Protein AF-A0AAT9J106-F1 (afdb_monomer)

Sequence (276 aa):
MVLSALLIGPLVTNVPLTQYFTDPAFFQYLVNITGYISYTLPGVFTTNPIPEIVNLQLWAIPWELIGYGTGVALIFMGIKKHRWVVLIAIAIWLVIDVIVLKREGRLAATLGVFHDVHSGGKLIVLFLFGTLAFYYRAFIPYNAMLFWASLAFSVFASYALPAADYLTMLPLVYLTLYLGVTDFKRVKFIGLADFSYGIYLYGWIFQQFLVDVFPWSRHWYINIALAMPLAILAGMISWYGVEKPAKSLKPYLWVIEEKWISLKARLFKTSAAADS

Secondary structure (DSSP, 8-state):
-HIIIIIIHHHHBSS-HHHHHHSHHHHHHHGGGGT------TTBSTTSSS-S-S-GGGGGHHHHHHHHHHHHHHHHTTTTT-THHHHHHHHHHHHHHHHHHHHTT-HHHHTSSS-----HHHHHHHHHHHHHHHHHGGGS---HHHHHHHHHHHHHHHHHSTTHHHHTHHHHHHHHHHHHHS-----TTTTT--THHHHHHHHHHHHHHHHHH-GGGGSHHHHHHHHHHHHHHHHHHHIIIIIHHHHHTHHHHHHHHHHHHHHHHHHHHHHHTT--

Solvent-accessible surface area (backbone atoms only — not comparable to full-atom values): 15112 Å² total; per-residue (Å²): 94,67,62,49,63,72,54,50,33,75,76,56,32,79,50,59,66,70,56,38,77,68,35,68,50,43,57,45,29,61,45,33,84,77,39,54,78,50,45,45,46,61,48,24,47,69,86,35,99,68,48,33,55,51,40,69,64,58,72,51,50,40,42,52,54,50,40,53,52,50,52,53,51,39,57,74,72,36,40,91,84,40,60,63,57,56,56,50,50,40,52,51,44,52,51,50,41,54,52,50,30,50,73,69,68,41,39,66,45,44,44,29,55,65,72,83,68,92,55,56,51,54,54,42,44,48,52,47,49,50,53,49,44,67,77,45,46,92,74,56,78,94,48,70,66,59,41,54,51,29,49,52,48,40,57,49,29,51,72,74,30,62,30,21,78,67,71,29,43,63,36,50,49,49,46,52,51,52,59,70,70,49,84,66,85,61,54,77,86,66,66,76,61,88,26,64,62,36,24,58,61,34,31,49,35,39,40,52,51,43,30,63,79,35,66,81,36,62,46,66,70,56,24,48,69,56,17,48,60,51,11,46,52,52,6,46,48,45,29,69,72,47,50,52,60,56,58,69,49,48,66,61,54,49,56,51,48,53,53,49,53,53,51,50,55,53,53,58,54,52,55,65,63,72,78,110

pLDDT: mean 86.05, std 11.34, range [43.91, 97.19]

Structure (mmCIF, N/CA/C/O backbone):
data_AF-A0AAT9J106-F1
#
_entry.id   AF-A0AAT9J106-F1
#
loop_
_atom_site.group_PDB
_atom_site.id
_atom_site.type_symbol
_atom_site.label_atom_id
_atom_site.label_alt_id
_atom_site.label_comp_id
_atom_site.label_asym_id
_atom_site.label_entity_id
_atom_site.label_seq_id
_atom_site.pdbx_PDB_ins_code
_atom_site.Cartn_x
_atom_site.Cartn_y
_atom_site.Cartn_z
_atom_site.occupancy
_atom_site.B_iso_or_equiv
_atom_site.auth_seq_id
_atom_site.auth_comp_id
_atom_site.auth_asym_id
_atom_site.auth_atom_id
_atom_site.pdbx_PDB_model_num
ATOM 1 N N . MET A 1 1 ? -1.730 -4.030 -13.579 1.00 82.69 1 MET A N 1
ATOM 2 C CA . MET A 1 1 ? -1.627 -5.302 -14.328 1.00 82.69 1 MET A CA 1
ATOM 3 C C . MET A 1 1 ? -1.906 -5.085 -15.804 1.00 82.69 1 MET A C 1
ATOM 5 O O . MET A 1 1 ? -0.985 -5.219 -16.583 1.00 82.69 1 MET A O 1
ATOM 9 N N . VAL A 1 2 ? -3.115 -4.674 -16.201 1.00 87.00 2 VAL A N 1
ATOM 10 C CA . VAL A 1 2 ? -3.449 -4.477 -17.628 1.00 87.00 2 VAL A CA 1
ATOM 11 C C . VAL A 1 2 ? -2.574 -3.407 -18.295 1.00 87.00 2 VAL A C 1
ATOM 13 O O . VAL A 1 2 ? -1.989 -3.673 -19.336 1.00 87.00 2 VAL A O 1
ATOM 16 N N . LEU A 1 3 ? -2.402 -2.236 -17.664 1.00 86.88 3 LEU A N 1
ATOM 17 C CA . LEU A 1 3 ? -1.512 -1.176 -18.167 1.00 86.88 3 LEU A CA 1
ATOM 18 C C . LEU A 1 3 ? -0.074 -1.682 -18.378 1.00 86.88 3 LEU A C 1
ATOM 20 O O . LEU A 1 3 ? 0.515 -1.471 -19.433 1.00 86.88 3 LEU A O 1
ATOM 24 N N . SER A 1 4 ? 0.486 -2.365 -17.379 1.00 88.50 4 SER A N 1
ATOM 25 C CA . SER A 1 4 ? 1.850 -2.883 -17.455 1.00 88.50 4 SER A CA 1
ATOM 26 C C . SER A 1 4 ? 1.989 -4.014 -18.475 1.00 88.50 4 SER A C 1
ATOM 28 O O . SER A 1 4 ? 2.948 -4.008 -19.230 1.00 88.50 4 SER A O 1
ATOM 30 N N . ALA A 1 5 ? 1.034 -4.942 -18.549 1.00 90.50 5 ALA A N 1
ATOM 31 C CA . ALA A 1 5 ? 1.111 -6.107 -19.427 1.00 90.50 5 ALA A CA 1
ATOM 32 C C . ALA A 1 5 ? 0.776 -5.804 -20.896 1.00 90.50 5 ALA A C 1
ATOM 34 O O . ALA A 1 5 ? 1.389 -6.389 -21.782 1.00 90.50 5 ALA A O 1
ATOM 35 N N . LEU A 1 6 ? -0.187 -4.919 -21.171 1.00 92.25 6 LEU A N 1
ATOM 36 C CA . LEU A 1 6 ? -0.677 -4.669 -22.535 1.00 92.25 6 LEU A CA 1
ATOM 37 C C . LEU A 1 6 ? -0.118 -3.404 -23.182 1.00 92.25 6 LEU A C 1
ATOM 39 O O . LEU A 1 6 ? -0.120 -3.320 -24.405 1.00 92.25 6 LEU A O 1
ATOM 43 N N . LEU A 1 7 ? 0.324 -2.417 -22.395 1.00 91.69 7 LEU A N 1
ATOM 44 C CA . LEU A 1 7 ? 0.842 -1.157 -22.934 1.00 91.69 7 LEU A CA 1
ATOM 45 C C . LEU A 1 7 ? 2.341 -1.023 -22.693 1.00 91.69 7 LEU A C 1
ATOM 47 O O . LEU A 1 7 ? 3.093 -0.903 -23.650 1.00 91.69 7 LEU A O 1
ATOM 51 N N . ILE A 1 8 ? 2.794 -1.076 -21.440 1.00 91.44 8 ILE A N 1
ATOM 52 C CA . ILE A 1 8 ? 4.208 -0.807 -21.132 1.00 91.44 8 ILE A CA 1
ATOM 53 C C . ILE A 1 8 ? 5.106 -1.981 -21.526 1.00 91.44 8 ILE A C 1
ATOM 55 O O . ILE A 1 8 ? 6.124 -1.762 -22.166 1.00 91.44 8 ILE A O 1
ATOM 59 N N . GLY A 1 9 ? 4.714 -3.218 -21.220 1.00 92.25 9 GLY A N 1
ATOM 60 C CA . GLY A 1 9 ? 5.496 -4.416 -21.531 1.00 92.25 9 GLY A CA 1
ATOM 61 C C . GLY A 1 9 ? 5.853 -4.546 -23.017 1.00 92.25 9 GLY A C 1
ATOM 62 O O . GLY A 1 9 ? 7.039 -4.623 -23.319 1.00 92.25 9 GLY A O 1
ATOM 63 N N . PRO A 1 10 ? 4.892 -4.471 -23.958 1.00 93.38 10 PRO A N 1
ATOM 64 C CA . PRO A 1 10 ? 5.180 -4.512 -25.394 1.00 93.38 10 PRO A CA 1
ATOM 65 C C . PRO A 1 10 ? 6.084 -3.383 -25.907 1.00 93.38 10 PRO A C 1
ATOM 67 O O . PRO A 1 10 ? 6.727 -3.553 -26.937 1.00 93.38 10 PRO A O 1
ATOM 70 N N . LEU A 1 11 ? 6.132 -2.236 -25.218 1.00 92.88 11 LEU A N 1
ATOM 71 C CA . LEU A 1 11 ? 6.973 -1.098 -25.605 1.00 92.88 11 LEU A CA 1
ATOM 72 C C . LEU A 1 11 ? 8.439 -1.257 -25.186 1.00 92.88 11 LEU A C 1
ATOM 74 O O . LEU A 1 11 ? 9.302 -0.645 -25.806 1.00 92.88 11 LEU A O 1
ATOM 78 N N . VAL A 1 12 ? 8.710 -2.035 -24.135 1.00 93.62 12 VAL A N 1
ATOM 79 C CA . VAL A 1 12 ? 10.046 -2.142 -23.512 1.00 93.62 12 VAL A CA 1
ATOM 80 C C . VAL A 1 12 ? 10.574 -3.577 -23.448 1.00 93.62 12 VAL A C 1
ATOM 82 O O . VAL A 1 12 ? 11.610 -3.835 -22.843 1.00 93.62 12 VAL A O 1
ATOM 85 N N . THR A 1 13 ? 9.845 -4.541 -24.011 1.00 94.50 13 THR A N 1
ATOM 86 C CA . THR A 1 13 ? 10.268 -5.941 -24.008 1.00 94.50 13 THR A CA 1
ATOM 87 C C . THR A 1 13 ? 11.405 -6.183 -24.998 1.00 94.50 13 THR A C 1
ATOM 89 O O . THR A 1 13 ? 11.385 -5.702 -26.129 1.00 94.50 13 THR A O 1
ATOM 92 N N . ASN A 1 14 ? 12.378 -6.989 -24.578 1.00 93.38 14 ASN A N 1
ATOM 93 C CA . ASN A 1 14 ? 13.507 -7.421 -25.401 1.00 93.38 14 ASN A CA 1
ATOM 94 C C . ASN A 1 14 ? 13.240 -8.732 -26.170 1.00 93.38 14 ASN A C 1
ATOM 96 O O . ASN A 1 14 ? 14.143 -9.244 -26.831 1.00 93.38 14 ASN A O 1
ATOM 100 N N . VAL A 1 15 ? 12.025 -9.295 -26.090 1.00 94.69 15 VAL A N 1
ATOM 101 C CA . VAL A 1 15 ? 11.620 -10.491 -26.852 1.00 94.69 15 VAL A CA 1
ATOM 102 C C . VAL A 1 15 ? 10.611 -10.143 -27.956 1.00 94.69 15 VAL A C 1
ATOM 104 O O . VAL A 1 15 ? 9.880 -9.160 -27.832 1.00 94.69 15 VAL A O 1
ATOM 107 N N . PRO A 1 16 ? 10.515 -10.938 -29.040 1.00 96.44 16 PRO A N 1
ATOM 108 C CA . PRO A 1 16 ? 9.486 -10.741 -30.058 1.00 96.44 16 PRO A CA 1
ATOM 109 C C . PRO A 1 16 ? 8.073 -10.735 -29.458 1.00 96.44 16 PRO A C 1
ATOM 111 O O . PRO A 1 16 ? 7.756 -11.554 -28.596 1.00 96.44 16 PRO A O 1
ATOM 114 N N . LEU A 1 17 ? 7.190 -9.862 -29.955 1.00 94.38 17 LEU A N 1
ATOM 115 C CA . LEU A 1 17 ? 5.826 -9.715 -29.421 1.00 94.38 17 LEU A CA 1
ATOM 116 C C . LEU A 1 17 ? 5.013 -11.015 -29.459 1.00 94.38 17 LEU A C 1
ATOM 118 O O . LEU A 1 17 ? 4.212 -11.271 -28.564 1.00 94.38 17 LEU A O 1
ATOM 122 N N . THR A 1 18 ? 5.228 -11.852 -30.474 1.00 95.50 18 THR A N 1
ATOM 123 C CA . THR A 1 18 ? 4.606 -13.178 -30.550 1.00 95.50 18 THR A CA 1
ATOM 124 C C . THR A 1 18 ? 4.994 -14.025 -29.345 1.00 95.50 18 THR A C 1
ATOM 126 O O . THR A 1 18 ? 4.115 -14.537 -28.660 1.00 95.50 18 THR A O 1
ATOM 129 N N . GLN A 1 19 ? 6.290 -14.093 -29.033 1.00 94.62 19 GLN A N 1
ATOM 130 C CA . GLN A 1 19 ? 6.797 -14.792 -27.859 1.00 94.62 19 GLN A CA 1
ATOM 131 C C . GLN A 1 19 ? 6.227 -14.179 -26.577 1.00 94.62 19 GLN A C 1
ATOM 133 O O . GLN A 1 19 ? 5.672 -14.915 -25.770 1.00 94.62 19 GLN A O 1
ATOM 138 N N . TYR A 1 20 ? 6.259 -12.850 -26.442 1.00 95.38 20 TYR A N 1
ATOM 139 C CA . TYR A 1 20 ? 5.734 -12.124 -25.281 1.00 95.38 20 TYR A CA 1
ATOM 140 C C . TYR A 1 20 ? 4.285 -12.500 -24.929 1.00 95.38 20 TYR A C 1
ATOM 142 O O . TYR A 1 20 ? 3.999 -12.824 -23.779 1.00 95.38 20 TYR A O 1
ATOM 150 N N . PHE A 1 21 ? 3.371 -12.492 -25.907 1.00 95.88 21 PHE A N 1
ATOM 151 C CA . PHE A 1 21 ? 1.949 -12.779 -25.664 1.00 95.88 21 PHE A CA 1
ATOM 152 C C . PHE A 1 21 ? 1.621 -14.273 -25.540 1.00 95.88 21 PHE A C 1
ATOM 154 O O . PHE A 1 21 ? 0.560 -14.620 -25.023 1.00 95.88 21 PHE A O 1
ATOM 161 N N . THR A 1 22 ? 2.499 -15.159 -26.016 1.00 95.44 22 THR A N 1
ATOM 162 C CA . THR A 1 22 ? 2.330 -16.618 -25.867 1.00 95.44 22 THR A CA 1
ATOM 163 C C . THR A 1 22 ? 3.007 -17.187 -24.623 1.00 95.44 22 THR A C 1
ATOM 165 O O . THR A 1 22 ? 2.747 -18.333 -24.260 1.00 95.44 22 THR A O 1
ATOM 168 N N . ASP A 1 23 ? 3.866 -16.407 -23.967 1.00 95.50 23 ASP A N 1
ATOM 169 C CA . ASP A 1 23 ? 4.631 -16.862 -22.815 1.00 95.50 23 ASP A CA 1
ATOM 170 C C . ASP A 1 23 ? 3.717 -17.110 -21.594 1.00 95.50 23 ASP A C 1
ATOM 172 O O . ASP A 1 23 ? 2.896 -16.252 -21.245 1.00 95.50 23 ASP A O 1
ATOM 176 N N . PRO A 1 24 ? 3.856 -18.244 -20.883 1.00 93.94 24 PRO A N 1
ATOM 177 C CA . PRO A 1 24 ? 3.110 -18.506 -19.654 1.00 93.94 24 PRO A CA 1
ATOM 178 C C . PRO A 1 24 ? 3.244 -17.409 -18.587 1.00 93.94 24 PRO A C 1
ATOM 180 O O . PRO A 1 24 ? 2.285 -17.159 -17.852 1.00 93.94 24 PRO A O 1
ATOM 183 N N . ALA A 1 25 ? 4.393 -16.728 -18.503 1.00 92.50 25 ALA A N 1
ATOM 184 C CA . ALA A 1 25 ? 4.627 -15.657 -17.537 1.00 92.50 25 ALA A CA 1
ATOM 185 C C . ALA A 1 25 ? 3.697 -14.455 -17.766 1.00 92.50 25 ALA A C 1
ATOM 187 O O . ALA A 1 25 ? 3.244 -13.838 -16.801 1.00 92.50 25 ALA A O 1
ATOM 188 N N . PHE A 1 26 ? 3.330 -14.166 -19.021 1.00 94.12 26 PHE A N 1
ATOM 189 C CA . PHE A 1 26 ? 2.353 -13.124 -19.342 1.00 94.12 26 PHE A CA 1
ATOM 190 C C . PHE A 1 26 ? 0.989 -13.423 -18.703 1.00 94.12 26 PHE A C 1
ATOM 192 O O . PHE A 1 26 ? 0.401 -12.564 -18.042 1.00 94.12 26 PHE A O 1
ATOM 199 N N . PHE A 1 27 ? 0.504 -14.663 -18.827 1.00 93.06 27 PHE A N 1
ATOM 200 C CA . PHE A 1 27 ? -0.770 -15.072 -18.230 1.00 93.06 27 PHE A CA 1
ATOM 201 C C . PHE A 1 27 ? -0.700 -15.119 -16.703 1.00 93.06 27 PHE A C 1
ATOM 203 O O . PHE A 1 27 ? -1.619 -14.644 -16.037 1.00 93.06 27 PHE A O 1
ATOM 210 N N . GLN A 1 28 ? 0.402 -15.620 -16.137 1.00 92.56 28 GLN A N 1
ATOM 211 C CA . GLN A 1 28 ? 0.619 -15.612 -14.687 1.00 92.56 28 GLN A CA 1
ATOM 212 C C . GLN A 1 28 ? 0.573 -14.189 -14.119 1.00 92.56 28 GLN A C 1
ATOM 214 O O . GLN A 1 28 ? -0.053 -13.958 -13.087 1.00 92.56 28 GLN A O 1
ATOM 219 N N . TYR A 1 29 ? 1.149 -13.214 -14.824 1.00 92.19 29 TYR A N 1
ATOM 220 C CA . TYR A 1 29 ? 1.114 -11.813 -14.413 1.00 92.19 29 TYR A CA 1
ATOM 221 C C . TYR A 1 29 ? -0.306 -11.212 -14.406 1.00 92.19 29 TYR A C 1
ATOM 223 O O . TYR A 1 29 ? -0.616 -10.334 -13.596 1.00 92.19 29 TYR A O 1
ATOM 231 N N . LEU A 1 30 ? -1.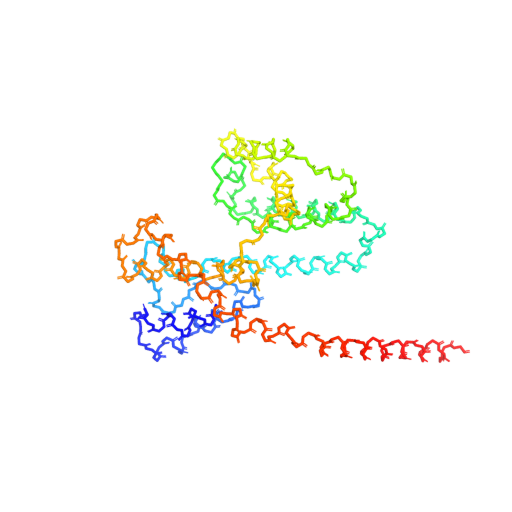208 -11.671 -15.277 1.00 90.94 30 LEU A N 1
ATOM 232 C CA . LEU A 1 30 ? -2.610 -11.232 -15.258 1.00 90.94 30 LEU A CA 1
ATOM 233 C C . LEU A 1 30 ? -3.400 -11.845 -14.092 1.00 90.94 30 LEU A C 1
ATOM 235 O O . LEU A 1 30 ? -4.324 -11.212 -13.577 1.00 90.94 30 LEU A O 1
ATOM 239 N N . VAL A 1 31 ? -3.006 -13.034 -13.629 1.00 91.44 31 VAL A N 1
ATOM 240 C CA . VAL A 1 31 ? -3.634 -13.736 -12.495 1.00 91.44 31 VAL A CA 1
ATOM 241 C C . VAL A 1 31 ? -3.293 -13.094 -11.144 1.00 91.44 31 VAL A C 1
ATOM 243 O O . VAL A 1 31 ? -3.943 -13.402 -10.146 1.00 91.44 31 VAL A O 1
ATOM 246 N N . ASN A 1 32 ? -2.397 -12.104 -11.104 1.00 88.62 32 ASN A N 1
ATOM 247 C CA . ASN A 1 32 ? -2.087 -11.315 -9.907 1.00 88.62 32 ASN A CA 1
ATOM 248 C C . ASN A 1 32 ? -3.327 -10.752 -9.181 1.00 88.62 32 ASN A C 1
ATOM 250 O O . ASN A 1 32 ? -3.294 -10.566 -7.966 1.00 88.62 32 ASN A O 1
ATOM 254 N N . ILE A 1 33 ? -4.437 -10.515 -9.894 1.00 85.06 33 ILE A N 1
ATOM 255 C CA . ILE A 1 33 ? -5.719 -10.078 -9.310 1.00 85.06 33 ILE A CA 1
ATOM 256 C C . ILE A 1 33 ? -6.278 -11.064 -8.270 1.00 85.06 33 ILE A C 1
ATOM 258 O O . ILE A 1 33 ? -7.031 -10.674 -7.384 1.00 85.06 33 ILE A O 1
ATOM 262 N N . THR A 1 34 ? -5.896 -12.338 -8.356 1.00 86.56 34 THR A N 1
ATOM 263 C CA . THR A 1 34 ? -6.316 -13.401 -7.431 1.00 86.56 34 THR A CA 1
ATOM 264 C C . THR A 1 34 ? -5.480 -13.457 -6.150 1.00 86.56 34 THR A C 1
ATOM 266 O O . THR A 1 34 ? -5.784 -14.246 -5.260 1.00 86.56 34 THR A O 1
ATOM 269 N N . GLY A 1 35 ? -4.427 -12.639 -6.042 1.00 84.44 35 GLY A N 1
ATOM 270 C CA . GLY A 1 35 ? -3.478 -12.678 -4.928 1.00 84.44 35 GLY A CA 1
ATOM 271 C C . GLY A 1 35 ? -2.318 -13.662 -5.116 1.00 84.44 35 GLY A C 1
ATOM 272 O O . GLY A 1 35 ? -1.481 -13.781 -4.226 1.00 84.44 35 GLY A O 1
ATOM 273 N N . TYR A 1 36 ? -2.215 -14.347 -6.259 1.00 87.19 36 TYR A N 1
ATOM 274 C CA . TYR A 1 36 ? -1.008 -15.095 -6.618 1.00 87.19 36 TYR A CA 1
ATOM 275 C C . TYR A 1 36 ? -0.031 -14.176 -7.357 1.00 87.19 36 TYR A C 1
ATOM 277 O O . TYR A 1 36 ? -0.225 -13.903 -8.539 1.00 87.19 36 TYR A O 1
ATOM 285 N N . ILE A 1 37 ? 0.972 -13.650 -6.645 1.00 88.69 37 ILE A N 1
ATOM 286 C CA . ILE A 1 37 ? 1.814 -12.557 -7.148 1.00 88.69 37 ILE A CA 1
ATOM 287 C C . ILE A 1 37 ? 3.000 -13.065 -7.972 1.00 88.69 37 ILE A C 1
ATOM 289 O O . ILE A 1 37 ? 3.893 -13.738 -7.467 1.00 88.69 37 ILE A O 1
ATOM 293 N N . SER A 1 38 ? 3.030 -12.644 -9.230 1.00 90.25 38 SER A N 1
ATOM 294 C CA . SER A 1 38 ? 4.144 -12.658 -10.163 1.00 90.25 38 SER A CA 1
ATOM 295 C C . SER A 1 38 ? 4.551 -11.220 -10.481 1.00 90.25 38 SER A C 1
ATOM 297 O O . SER A 1 38 ? 3.732 -10.391 -10.891 1.00 90.25 38 SER A O 1
ATOM 299 N N . TYR A 1 39 ? 5.831 -10.913 -10.295 1.00 91.75 39 TYR A N 1
ATOM 300 C CA . TYR A 1 39 ? 6.377 -9.577 -10.539 1.00 91.75 39 TYR A CA 1
ATOM 301 C C . TYR A 1 39 ? 6.895 -9.381 -11.963 1.00 91.75 39 TYR A C 1
ATOM 303 O O . TYR A 1 39 ? 7.162 -8.240 -12.341 1.00 91.75 39 TYR A O 1
ATOM 311 N N . THR A 1 40 ? 7.036 -10.459 -12.733 1.00 93.19 40 THR A N 1
ATOM 312 C CA . THR A 1 40 ? 7.804 -10.479 -13.978 1.00 93.19 40 THR A CA 1
ATOM 313 C C . THR A 1 40 ? 6.907 -10.529 -15.211 1.00 93.19 40 THR A C 1
ATOM 315 O O . THR A 1 40 ? 5.788 -11.042 -15.185 1.00 93.19 40 THR A O 1
ATOM 318 N N . LEU A 1 41 ? 7.418 -9.976 -16.309 1.00 94.75 41 LEU A N 1
ATOM 319 C CA . LEU A 1 41 ? 6.875 -10.132 -17.656 1.00 94.75 41 LEU A CA 1
ATOM 320 C C . LEU A 1 41 ? 8.021 -10.521 -18.603 1.00 94.75 41 LEU A C 1
ATOM 322 O O . LEU A 1 41 ? 9.161 -10.114 -18.358 1.00 94.75 41 LEU A O 1
ATOM 326 N N . PRO A 1 42 ? 7.748 -11.266 -19.689 1.00 95.44 42 PRO A N 1
ATOM 327 C CA . PRO A 1 42 ? 8.791 -11.748 -20.592 1.00 95.44 42 PRO A CA 1
ATOM 328 C C . PRO A 1 42 ? 9.625 -10.600 -21.175 1.00 95.44 42 PRO A C 1
ATOM 330 O O . PRO A 1 42 ? 9.101 -9.725 -21.863 1.00 95.44 42 PRO A O 1
ATOM 333 N N . GLY A 1 43 ? 10.931 -10.593 -20.899 1.00 91.44 43 GLY A N 1
ATOM 334 C CA . GLY A 1 43 ? 11.881 -9.637 -21.476 1.00 91.44 43 GLY A CA 1
ATOM 335 C C . GLY A 1 43 ? 11.710 -8.174 -21.047 1.00 91.44 43 GLY A C 1
ATOM 336 O O . GLY A 1 43 ? 12.308 -7.312 -21.681 1.00 91.44 43 GLY A O 1
ATOM 337 N N . VAL A 1 44 ? 10.912 -7.875 -20.017 1.00 95.12 44 VAL A N 1
ATOM 338 C CA . VAL A 1 44 ? 10.624 -6.501 -19.560 1.00 95.12 44 VAL A CA 1
ATOM 339 C C . VAL A 1 44 ? 11.597 -6.081 -18.452 1.00 95.12 44 VAL A C 1
ATOM 341 O O . VAL A 1 44 ? 11.754 -6.798 -17.466 1.00 95.12 44 VAL A O 1
ATOM 344 N N . PHE A 1 45 ? 12.215 -4.900 -18.586 1.00 93.81 45 PHE A N 1
ATOM 345 C CA . PHE A 1 45 ? 13.120 -4.292 -17.590 1.00 93.81 45 PHE A CA 1
ATOM 346 C C . PHE A 1 45 ? 14.315 -5.168 -17.175 1.00 93.81 45 PHE A C 1
ATOM 348 O O . PHE A 1 45 ? 14.797 -5.089 -16.044 1.00 93.81 45 PHE A O 1
ATOM 355 N N . THR A 1 46 ? 14.826 -6.013 -18.071 1.00 92.50 46 THR A N 1
ATOM 356 C CA . THR A 1 46 ? 15.929 -6.946 -17.763 1.00 92.50 46 THR A CA 1
ATOM 357 C C . THR A 1 46 ? 17.254 -6.239 -17.457 1.00 92.50 46 THR A C 1
ATOM 359 O O . THR A 1 46 ? 18.135 -6.819 -16.832 1.00 92.50 46 THR A O 1
ATOM 362 N N . THR A 1 47 ? 17.413 -4.985 -17.888 1.00 90.44 47 THR A N 1
ATOM 363 C CA . THR A 1 47 ? 18.639 -4.181 -17.735 1.00 90.44 47 THR A CA 1
ATOM 364 C C . THR A 1 47 ? 18.552 -3.107 -16.649 1.00 90.44 47 THR A C 1
ATOM 366 O O . THR A 1 47 ? 19.496 -2.330 -16.463 1.00 90.44 47 THR A O 1
ATOM 369 N N . ASN A 1 48 ? 17.428 -3.029 -15.936 1.00 93.44 48 ASN A N 1
ATOM 370 C CA . ASN A 1 48 ? 17.234 -2.029 -14.894 1.00 93.44 48 ASN A CA 1
ATOM 371 C C . ASN A 1 48 ? 18.040 -2.351 -13.624 1.00 93.44 48 ASN A C 1
ATOM 373 O O . ASN A 1 48 ? 18.342 -3.514 -13.365 1.00 93.44 48 ASN A O 1
ATOM 377 N N . PRO A 1 49 ? 18.366 -1.341 -12.787 1.00 90.69 49 PRO A N 1
ATOM 378 C CA . PRO A 1 49 ? 19.063 -1.552 -11.515 1.00 90.69 49 PRO A CA 1
ATOM 379 C C . PRO A 1 49 ? 18.354 -2.545 -10.588 1.00 90.69 49 PRO A C 1
ATOM 381 O O . PRO A 1 49 ? 19.006 -3.254 -9.830 1.00 90.69 49 PRO A O 1
ATOM 384 N N . ILE A 1 50 ? 17.020 -2.583 -10.656 1.00 89.56 50 ILE A N 1
ATOM 385 C CA . ILE A 1 50 ? 16.189 -3.615 -10.039 1.00 89.56 50 ILE A CA 1
ATOM 386 C C . ILE A 1 50 ? 15.531 -4.370 -11.201 1.00 89.56 50 ILE A C 1
ATOM 388 O O . ILE A 1 50 ? 14.487 -3.919 -11.679 1.00 89.56 50 ILE A O 1
ATOM 392 N N . PRO A 1 51 ? 16.176 -5.431 -11.715 1.00 91.50 51 PRO A N 1
ATOM 393 C CA . PRO A 1 51 ? 15.781 -6.061 -12.968 1.00 91.50 51 PRO A CA 1
ATOM 394 C C . PRO A 1 51 ? 14.497 -6.878 -12.811 1.00 91.50 51 PRO A C 1
ATOM 396 O O . PRO A 1 51 ? 14.185 -7.351 -11.720 1.00 91.50 51 PRO A O 1
ATOM 399 N N . GLU A 1 52 ? 13.762 -7.043 -13.914 1.00 92.06 52 GLU A N 1
ATOM 400 C CA . GLU A 1 52 ? 12.588 -7.928 -14.079 1.00 92.06 52 GLU A CA 1
ATOM 401 C C . GLU A 1 52 ? 11.345 -7.599 -13.223 1.00 92.06 52 GLU A C 1
ATOM 403 O O . GLU A 1 52 ? 10.241 -8.045 -13.543 1.00 92.06 52 GLU A O 1
ATOM 408 N N . ILE A 1 53 ? 11.468 -6.793 -12.163 1.00 92.56 53 ILE A N 1
ATOM 409 C CA . ILE A 1 53 ? 10.353 -6.410 -11.286 1.00 92.56 53 ILE A CA 1
ATOM 410 C C . ILE A 1 53 ? 9.531 -5.294 -11.938 1.00 92.56 53 ILE A C 1
ATOM 412 O O . ILE A 1 53 ? 9.789 -4.101 -11.760 1.00 92.56 53 ILE A O 1
ATOM 416 N N . VAL A 1 54 ? 8.467 -5.688 -12.636 1.00 93.06 54 VAL A N 1
ATOM 417 C CA . VAL A 1 54 ? 7.568 -4.780 -13.364 1.00 93.06 54 VAL A CA 1
ATOM 418 C C . VAL A 1 54 ? 6.734 -3.917 -12.426 1.00 93.06 54 VAL A C 1
ATOM 420 O O . VAL A 1 54 ? 6.530 -2.732 -12.681 1.00 93.06 54 VAL A O 1
ATOM 423 N N . ASN A 1 55 ? 6.199 -4.507 -11.358 1.00 92.81 55 ASN A N 1
ATOM 424 C CA . ASN A 1 55 ?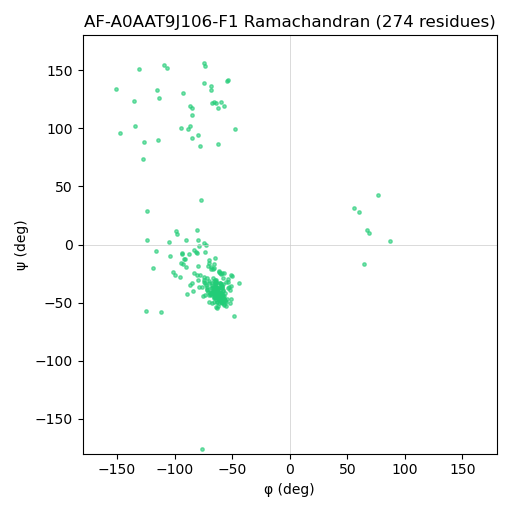 5.385 -3.781 -10.390 1.00 92.81 55 ASN A CA 1
ATOM 425 C C . ASN A 1 55 ? 5.547 -4.349 -8.983 1.00 92.81 55 ASN A C 1
ATOM 427 O O . ASN A 1 55 ? 4.847 -5.289 -8.612 1.00 92.81 55 ASN A O 1
ATOM 431 N N . LEU A 1 56 ? 6.425 -3.737 -8.188 1.00 90.38 56 LEU A N 1
ATOM 432 C CA . LEU A 1 56 ? 6.641 -4.161 -6.810 1.00 90.38 56 LEU A CA 1
ATOM 433 C C . LEU A 1 56 ? 5.393 -3.969 -5.941 1.00 90.38 56 LEU A C 1
ATOM 435 O O . LEU A 1 56 ? 5.164 -4.778 -5.054 1.00 90.38 56 LEU A O 1
ATOM 439 N N . GLN A 1 57 ? 4.546 -2.973 -6.224 1.00 89.06 57 GLN A N 1
ATOM 440 C CA . GLN A 1 57 ? 3.384 -2.606 -5.397 1.00 89.06 57 GLN A CA 1
ATOM 441 C C . GLN A 1 57 ? 2.300 -3.693 -5.333 1.00 89.06 57 GLN A C 1
ATOM 443 O O . GLN A 1 57 ? 1.420 -3.648 -4.479 1.00 89.06 57 GLN A O 1
ATOM 448 N N . LEU A 1 58 ? 2.385 -4.716 -6.189 1.00 89.56 58 LEU A N 1
ATOM 449 C CA . LEU A 1 58 ? 1.487 -5.872 -6.160 1.00 89.56 58 LEU A CA 1
ATOM 450 C C . LEU A 1 58 ? 1.637 -6.724 -4.890 1.00 89.56 58 LEU A C 1
ATOM 452 O O . LEU A 1 58 ? 0.732 -7.492 -4.570 1.00 89.56 58 LEU A O 1
ATOM 456 N N . TRP A 1 59 ? 2.737 -6.568 -4.148 1.00 87.75 59 TRP A N 1
ATOM 457 C CA . TRP A 1 59 ? 3.017 -7.331 -2.932 1.00 87.75 59 TRP A CA 1
ATOM 458 C C . TRP A 1 59 ? 1.936 -7.199 -1.850 1.00 87.75 59 TRP A C 1
ATOM 460 O O . TRP A 1 59 ? 1.767 -8.124 -1.059 1.00 87.75 59 TRP A O 1
ATOM 470 N N . ALA A 1 60 ? 1.215 -6.072 -1.801 1.00 87.19 60 ALA A N 1
ATOM 471 C CA . ALA A 1 60 ? 0.196 -5.802 -0.788 1.00 87.19 60 ALA A CA 1
ATOM 472 C C . ALA A 1 60 ? -1.135 -6.528 -1.061 1.00 87.19 60 ALA A C 1
ATOM 474 O O . ALA A 1 60 ? -1.854 -6.852 -0.118 1.00 87.19 60 ALA A O 1
ATOM 475 N N . ILE A 1 61 ? -1.442 -6.853 -2.325 1.00 88.56 61 ILE A N 1
ATOM 476 C CA . ILE A 1 61 ? -2.737 -7.419 -2.754 1.00 88.56 61 ILE A CA 1
ATOM 477 C C . ILE A 1 61 ? -3.132 -8.694 -1.985 1.00 88.56 61 ILE A C 1
ATOM 479 O O . ILE A 1 61 ? -4.273 -8.773 -1.526 1.00 88.56 61 ILE A O 1
ATOM 483 N N . PRO A 1 62 ? -2.252 -9.696 -1.783 1.00 90.19 62 PRO A N 1
ATOM 484 C CA . PRO A 1 62 ? -2.628 -10.905 -1.047 1.00 90.19 62 PRO A CA 1
ATOM 485 C C . PRO A 1 62 ? -3.017 -10.583 0.398 1.00 90.19 62 PRO A C 1
ATOM 487 O O . PRO A 1 62 ? -3.970 -11.144 0.935 1.00 90.19 62 PRO A O 1
ATOM 490 N N . TRP A 1 63 ? -2.313 -9.636 1.017 1.00 89.56 63 TRP A N 1
ATOM 491 C CA . TRP A 1 63 ? -2.562 -9.201 2.388 1.00 89.56 63 TRP A CA 1
ATOM 492 C C . TRP A 1 63 ? -3.840 -8.375 2.503 1.00 89.56 63 TRP A C 1
ATOM 494 O O . TRP A 1 63 ? -4.566 -8.527 3.483 1.00 89.56 63 TRP A O 1
ATOM 504 N N . GLU A 1 64 ? -4.167 -7.571 1.488 1.00 89.31 64 GLU A N 1
ATOM 505 C CA . GLU A 1 64 ? -5.469 -6.907 1.380 1.00 89.31 64 GLU A CA 1
ATOM 506 C C . GLU A 1 64 ? -6.603 -7.942 1.338 1.00 89.31 64 GLU A C 1
ATOM 508 O O . GLU A 1 64 ? -7.544 -7.853 2.129 1.00 89.31 64 GLU A O 1
ATOM 513 N N . LEU A 1 65 ? -6.492 -8.975 0.490 1.00 91.25 65 LEU A N 1
ATOM 514 C CA . LEU A 1 65 ? -7.486 -10.053 0.389 1.00 91.25 65 LEU A CA 1
ATOM 515 C C . LEU A 1 65 ? -7.653 -10.816 1.712 1.00 91.25 65 LEU A C 1
ATOM 517 O O . LEU A 1 65 ? -8.782 -11.054 2.150 1.00 91.25 65 LEU A O 1
ATOM 521 N N . ILE A 1 66 ? -6.549 -11.151 2.389 1.00 91.31 66 ILE A N 1
ATOM 522 C CA . ILE A 1 66 ? -6.586 -11.791 3.712 1.00 91.31 66 ILE A CA 1
ATOM 523 C C . ILE A 1 66 ? -7.202 -10.851 4.758 1.00 91.31 66 ILE A C 1
ATOM 525 O O . ILE A 1 66 ? -7.981 -11.303 5.600 1.00 91.31 66 ILE A O 1
ATOM 529 N N . GLY A 1 67 ? -6.900 -9.552 4.712 1.00 90.88 67 GLY A N 1
ATOM 530 C CA . GLY A 1 67 ? -7.484 -8.541 5.595 1.00 90.88 67 GLY A CA 1
ATOM 531 C C . GLY A 1 67 ? -9.003 -8.458 5.445 1.00 90.88 67 GLY A C 1
ATOM 532 O O . GLY A 1 67 ? -9.727 -8.533 6.441 1.00 90.88 67 GLY A O 1
ATOM 533 N N . TYR A 1 68 ? -9.504 -8.414 4.206 1.00 91.00 68 TYR A N 1
ATOM 534 C CA . TYR A 1 68 ? -10.941 -8.467 3.926 1.00 91.00 68 TYR A CA 1
ATOM 535 C C . TYR A 1 68 ? -11.574 -9.773 4.416 1.00 91.00 68 TYR A C 1
ATOM 537 O O . TYR A 1 68 ? -12.601 -9.734 5.097 1.00 91.00 68 TYR A O 1
ATOM 545 N N . GLY A 1 69 ? -10.943 -10.921 4.145 1.00 92.50 69 GLY A N 1
ATOM 546 C CA . GLY A 1 69 ? -11.400 -12.222 4.643 1.00 92.50 69 GLY A CA 1
ATOM 547 C C . GLY A 1 69 ? -11.457 -12.279 6.174 1.00 92.50 69 GLY A C 1
ATOM 548 O O . GLY A 1 69 ? -12.449 -12.731 6.748 1.00 92.50 69 GLY A O 1
ATOM 549 N N . THR A 1 70 ? -10.440 -11.734 6.845 1.00 89.44 70 THR A N 1
ATOM 550 C CA . THR A 1 70 ? -10.379 -11.619 8.309 1.00 89.44 70 THR A CA 1
ATOM 551 C C . THR A 1 70 ? -11.502 -10.724 8.831 1.00 89.44 70 THR A C 1
ATOM 553 O O . THR A 1 70 ? -12.191 -11.092 9.779 1.00 89.44 70 THR A O 1
ATOM 556 N N . GLY A 1 71 ? -11.749 -9.579 8.191 1.00 90.19 71 GLY A N 1
ATOM 557 C CA . GLY A 1 71 ? -12.854 -8.685 8.539 1.00 90.19 71 GLY A CA 1
ATOM 558 C C . GLY A 1 71 ? -14.220 -9.369 8.433 1.00 90.19 71 GLY A C 1
ATOM 559 O O . GLY A 1 71 ? -15.030 -9.274 9.355 1.00 90.19 71 GLY A O 1
ATOM 560 N N . VAL A 1 72 ? -14.457 -10.118 7.352 1.00 90.94 72 VAL A N 1
ATOM 561 C CA . VAL A 1 72 ? -15.684 -10.908 7.163 1.00 90.94 72 VAL A CA 1
ATOM 562 C C . VAL A 1 72 ? -15.828 -11.973 8.254 1.00 90.94 72 VAL A C 1
ATOM 564 O O . VAL A 1 72 ? -16.890 -12.074 8.871 1.00 90.94 72 VAL A O 1
ATOM 567 N N . ALA A 1 73 ? -14.764 -12.720 8.557 1.00 90.31 73 ALA A N 1
ATOM 568 C CA . ALA A 1 73 ? -14.772 -13.718 9.626 1.00 90.31 73 ALA A CA 1
ATOM 569 C C . ALA A 1 73 ? -15.103 -13.094 10.993 1.00 90.31 73 ALA A C 1
ATOM 571 O O . ALA A 1 73 ? -15.954 -13.605 11.720 1.00 90.31 73 ALA A O 1
ATOM 572 N N . LEU A 1 74 ? -14.506 -11.942 11.317 1.00 89.94 74 LEU A N 1
ATOM 573 C CA . LEU A 1 74 ? -14.790 -11.206 12.552 1.00 89.94 74 LEU A CA 1
ATOM 574 C C . LEU A 1 74 ? -16.250 -10.739 12.638 1.00 89.94 74 LEU A C 1
ATOM 576 O O . LEU A 1 74 ? -16.851 -10.774 13.715 1.00 89.94 74 LEU A O 1
ATOM 580 N N . ILE A 1 75 ? -16.839 -10.320 11.514 1.00 88.56 75 ILE A N 1
ATOM 581 C CA . ILE A 1 75 ? -18.260 -9.959 11.447 1.00 88.56 75 ILE A CA 1
ATOM 582 C C . ILE A 1 75 ? -19.132 -11.173 11.795 1.00 88.56 75 ILE A C 1
ATOM 584 O O . ILE A 1 75 ? -20.009 -11.047 12.653 1.00 88.56 75 ILE A O 1
ATOM 588 N N . PHE A 1 76 ? -18.858 -12.345 11.211 1.00 88.31 76 PHE A N 1
ATOM 589 C CA . PHE A 1 76 ? -19.585 -13.584 11.520 1.00 88.31 76 PHE A CA 1
ATOM 590 C C . PHE A 1 76 ? -19.396 -14.054 12.968 1.00 88.31 76 PHE A C 1
ATOM 592 O O . PHE A 1 76 ? -20.345 -14.535 13.581 1.00 88.31 76 PHE A O 1
ATOM 599 N N . MET A 1 77 ? -18.213 -13.848 13.551 1.00 87.00 77 MET A N 1
ATOM 600 C CA . MET A 1 77 ? -17.929 -14.149 14.963 1.00 87.00 77 MET A CA 1
ATOM 601 C C . MET A 1 77 ? -18.582 -13.163 15.949 1.00 87.00 77 MET A C 1
ATOM 603 O O . MET A 1 77 ? -18.440 -13.305 17.164 1.00 87.00 77 MET A O 1
ATOM 607 N N . GLY A 1 78 ? -19.309 -12.153 15.463 1.00 84.69 78 GLY A N 1
ATOM 608 C CA . GLY A 1 78 ? -20.047 -11.233 16.322 1.00 84.69 78 GLY A CA 1
ATOM 609 C C . GLY A 1 78 ? -19.162 -10.188 17.000 1.00 84.69 78 GLY A C 1
ATOM 610 O O . GLY A 1 78 ? -19.388 -9.853 18.165 1.00 84.69 78 GLY A O 1
ATOM 611 N N . ILE A 1 79 ? -18.204 -9.612 16.265 1.00 86.00 79 ILE A N 1
ATOM 612 C CA . ILE A 1 79 ? -17.308 -8.527 16.714 1.00 86.00 79 ILE A CA 1
ATOM 613 C C . ILE A 1 79 ? -18.009 -7.394 17.494 1.00 86.00 79 ILE A C 1
ATOM 615 O O . ILE A 1 79 ? -17.439 -6.842 18.435 1.00 86.00 79 ILE A O 1
ATOM 619 N N . LYS A 1 80 ? -19.272 -7.076 17.169 1.00 79.50 80 LYS A N 1
ATOM 620 C CA . LYS A 1 80 ? -20.069 -6.062 17.887 1.00 79.50 80 LYS A CA 1
ATOM 621 C C . LYS A 1 80 ? -20.348 -6.442 19.345 1.00 79.50 80 LYS A C 1
ATOM 623 O O . LYS A 1 80 ? -20.347 -5.566 20.206 1.00 79.50 80 LYS A O 1
ATOM 628 N N . LYS A 1 81 ? -20.594 -7.729 19.611 1.00 81.06 81 LYS A N 1
ATOM 629 C CA . LYS A 1 81 ? -20.887 -8.279 20.944 1.00 81.06 81 LYS A CA 1
ATOM 630 C C . LYS A 1 81 ? -19.602 -8.631 21.697 1.00 81.06 81 LYS A C 1
ATOM 632 O O . LYS A 1 81 ? -19.530 -8.461 22.910 1.00 81.06 81 LYS A O 1
ATOM 637 N N . HIS A 1 82 ? -18.580 -9.087 20.976 1.00 84.12 82 HIS A N 1
ATOM 638 C CA . HIS A 1 82 ? -17.359 -9.644 21.551 1.00 84.12 82 HIS A CA 1
ATOM 639 C C . HIS A 1 82 ? -16.111 -8.956 20.983 1.00 84.12 82 HIS A C 1
ATOM 641 O O . HIS A 1 82 ? -15.361 -9.527 20.197 1.00 84.12 82 HIS A O 1
ATOM 647 N N . ARG A 1 83 ? -15.857 -7.711 21.412 1.00 85.38 83 ARG A N 1
ATOM 648 C CA . ARG A 1 83 ? -14.703 -6.907 20.949 1.00 85.38 83 ARG A CA 1
ATOM 649 C C . ARG A 1 83 ? -13.346 -7.563 21.238 1.00 85.38 83 ARG A C 1
ATOM 651 O O . ARG A 1 83 ? -12.386 -7.324 20.512 1.00 85.38 83 ARG A O 1
ATOM 658 N N . TRP A 1 84 ? -13.279 -8.422 22.257 1.00 88.19 84 TRP A N 1
ATOM 659 C CA . TRP A 1 84 ? -12.088 -9.205 22.602 1.00 88.19 84 TRP A CA 1
ATOM 660 C C . TRP A 1 84 ? -11.651 -10.164 21.486 1.00 88.19 84 TRP A C 1
ATOM 662 O O . TRP A 1 84 ? -10.472 -10.492 21.411 1.00 88.19 84 TRP A O 1
ATOM 672 N N . VAL A 1 85 ? -12.550 -10.551 20.571 1.00 89.38 85 VAL A N 1
ATOM 673 C CA . VAL A 1 85 ? -12.204 -11.385 19.407 1.00 89.38 85 VAL A CA 1
ATOM 674 C C . VAL A 1 85 ? -11.176 -10.680 18.514 1.00 89.38 85 VAL A C 1
ATOM 676 O O . VAL A 1 85 ? -10.284 -11.332 17.981 1.00 89.38 85 VAL A O 1
ATOM 679 N N . VAL A 1 86 ? -11.220 -9.344 18.413 1.00 90.38 86 VAL A N 1
ATOM 680 C CA . VAL A 1 86 ? -10.207 -8.565 17.674 1.00 90.38 86 VAL A CA 1
ATOM 681 C C . VAL A 1 86 ? -8.849 -8.634 18.366 1.00 90.38 86 VAL A C 1
ATOM 683 O O . VAL A 1 86 ? -7.836 -8.795 17.697 1.00 90.38 86 VAL A O 1
ATOM 686 N N . LEU A 1 87 ? -8.819 -8.555 19.701 1.00 91.50 87 LEU A N 1
ATOM 687 C CA . LEU A 1 87 ? -7.578 -8.665 20.477 1.00 91.50 87 LEU A CA 1
ATOM 688 C C . LEU A 1 87 ? -6.945 -10.049 20.318 1.00 91.50 87 LEU A C 1
ATOM 690 O O . LEU A 1 87 ? -5.735 -10.152 20.136 1.00 91.50 87 LEU A O 1
ATOM 694 N N . ILE A 1 88 ? -7.765 -11.103 20.324 1.00 92.06 88 ILE A N 1
ATOM 695 C CA . ILE A 1 88 ? -7.296 -12.461 20.042 1.00 92.06 88 ILE A CA 1
ATOM 696 C C . ILE A 1 88 ? -6.775 -12.567 18.612 1.00 92.06 88 ILE A C 1
ATOM 698 O O . ILE A 1 88 ? -5.701 -13.121 18.412 1.00 92.06 88 ILE A O 1
ATOM 702 N N . ALA A 1 89 ? -7.481 -12.012 17.625 1.00 91.88 89 ALA A N 1
ATOM 703 C CA . ALA A 1 89 ? -7.016 -12.017 16.242 1.00 91.88 89 ALA A CA 1
ATOM 704 C C . ALA A 1 89 ? -5.662 -11.303 16.095 1.00 91.88 89 ALA A C 1
ATOM 706 O O . ALA A 1 89 ? -4.775 -11.828 15.429 1.00 91.88 89 ALA A O 1
ATOM 707 N N . ILE A 1 90 ? -5.469 -10.160 16.764 1.00 93.25 90 ILE A N 1
ATOM 708 C CA . ILE A 1 90 ? -4.182 -9.450 16.809 1.00 93.25 90 ILE A CA 1
ATOM 709 C C . ILE A 1 90 ? -3.099 -10.346 17.415 1.00 93.25 90 ILE A C 1
ATOM 711 O O . ILE A 1 90 ? -2.038 -10.503 16.818 1.00 93.25 90 ILE A O 1
ATOM 715 N N . ALA A 1 91 ? -3.368 -10.962 18.570 1.00 93.19 91 ALA A N 1
ATOM 716 C CA . ALA A 1 91 ? -2.412 -11.843 19.235 1.00 93.19 91 ALA A CA 1
ATOM 717 C C . ALA A 1 91 ? -2.031 -13.044 18.354 1.00 93.19 91 ALA A C 1
ATOM 719 O O . ALA A 1 91 ? -0.851 -13.352 18.214 1.00 93.19 91 ALA A O 1
ATOM 720 N N . ILE A 1 92 ? -3.013 -13.680 17.710 1.00 92.88 92 ILE A N 1
ATOM 721 C CA . ILE A 1 92 ? -2.793 -14.787 16.773 1.00 92.88 92 ILE A CA 1
ATOM 722 C C . ILE A 1 92 ? -1.918 -14.330 15.604 1.00 92.88 92 ILE A C 1
ATOM 724 O O . ILE A 1 92 ? -0.930 -14.993 15.299 1.00 92.88 92 ILE A O 1
ATOM 728 N N . TRP A 1 93 ? -2.234 -13.196 14.974 1.00 90.81 93 TRP A N 1
ATOM 729 C CA . TRP A 1 93 ? -1.464 -12.690 13.836 1.00 90.81 93 TRP A CA 1
ATOM 730 C C . TRP A 1 93 ? -0.035 -12.307 14.208 1.00 90.81 93 TRP A C 1
ATOM 732 O O . TRP A 1 93 ? 0.880 -12.632 13.458 1.00 90.81 93 TRP A O 1
ATOM 742 N N . LEU A 1 94 ? 0.180 -11.701 15.378 1.00 90.69 94 LEU A N 1
ATOM 743 C CA . LEU A 1 94 ? 1.524 -11.422 15.889 1.00 90.69 94 LEU A CA 1
ATOM 744 C C . LEU A 1 94 ? 2.324 -12.711 16.113 1.00 90.69 94 LEU A C 1
ATOM 746 O O . LEU A 1 94 ? 3.491 -12.786 15.738 1.00 90.69 94 LEU A O 1
ATOM 750 N N . VAL A 1 95 ? 1.701 -13.747 16.684 1.00 90.81 95 VAL A N 1
ATOM 751 C CA . VAL A 1 95 ? 2.354 -15.049 16.885 1.00 90.81 95 VAL A CA 1
ATOM 752 C C . VAL A 1 95 ? 2.689 -15.709 15.547 1.00 90.81 95 VAL A C 1
ATOM 754 O O . VAL A 1 95 ? 3.806 -16.196 15.375 1.00 90.81 95 VAL A O 1
ATOM 757 N N . ILE A 1 96 ? 1.757 -15.705 14.589 1.00 89.88 96 ILE A N 1
ATOM 758 C CA . ILE A 1 96 ? 1.985 -16.238 13.238 1.00 89.88 96 ILE A CA 1
ATOM 759 C C . ILE A 1 96 ? 3.147 -15.504 12.570 1.00 89.88 96 ILE A C 1
ATOM 761 O O . ILE A 1 96 ? 4.051 -16.156 12.052 1.00 89.88 96 ILE A O 1
ATOM 765 N N . ASP A 1 97 ? 3.157 -14.174 12.626 1.00 86.38 97 ASP A N 1
ATOM 766 C CA . ASP A 1 97 ? 4.202 -13.344 12.029 1.00 86.38 97 ASP A CA 1
ATOM 767 C C . ASP A 1 97 ? 5.585 -13.672 12.614 1.00 86.38 97 ASP A C 1
ATOM 769 O O . ASP A 1 97 ? 6.527 -13.957 11.876 1.00 86.38 97 ASP A O 1
ATOM 773 N N . VAL A 1 98 ? 5.697 -13.778 13.943 1.00 85.38 98 VAL A N 1
ATOM 774 C CA . VAL A 1 98 ? 6.944 -14.187 14.614 1.00 85.38 98 VAL A CA 1
ATOM 775 C C . VAL A 1 98 ? 7.383 -15.595 14.195 1.00 85.38 98 VAL A C 1
ATOM 777 O O . VAL A 1 98 ? 8.573 -15.826 13.965 1.00 85.38 98 VAL A O 1
ATOM 780 N N . ILE A 1 99 ? 6.453 -16.550 14.075 1.00 87.81 99 ILE A N 1
ATOM 781 C CA . ILE A 1 99 ? 6.762 -17.920 13.634 1.00 87.81 99 ILE A CA 1
ATOM 782 C C . ILE A 1 99 ? 7.282 -17.925 12.193 1.00 87.81 99 ILE A C 1
ATOM 784 O O . ILE A 1 99 ? 8.275 -18.602 11.912 1.00 87.81 99 ILE A O 1
ATOM 788 N N . VAL A 1 100 ? 6.638 -17.182 11.291 1.00 85.88 100 VAL A N 1
ATOM 789 C CA . VAL A 1 100 ? 7.039 -17.073 9.881 1.00 85.88 100 VAL A CA 1
ATOM 790 C C . VAL A 1 100 ? 8.423 -16.436 9.777 1.00 85.88 100 VAL A C 1
ATOM 792 O O . VAL A 1 100 ? 9.325 -17.037 9.198 1.00 85.88 100 VAL A O 1
ATOM 795 N N . LEU A 1 101 ? 8.647 -15.303 10.445 1.00 82.94 101 LEU A N 1
ATOM 796 C CA . LEU A 1 101 ? 9.947 -14.628 10.460 1.00 82.94 101 LEU A CA 1
ATOM 797 C C . LEU A 1 101 ? 11.062 -15.503 11.035 1.00 82.94 101 LEU A C 1
ATOM 799 O O . LEU A 1 101 ? 12.196 -15.463 10.553 1.00 82.94 101 LEU A O 1
ATOM 803 N N . LYS A 1 102 ? 10.756 -16.314 12.054 1.00 85.31 102 LYS A N 1
ATOM 804 C CA . LYS A 1 102 ? 11.707 -17.284 12.607 1.00 85.31 102 LYS A CA 1
ATOM 805 C C . LYS A 1 102 ? 12.056 -18.367 11.589 1.00 85.31 102 LYS A C 1
ATOM 807 O O . LYS A 1 102 ? 13.231 -18.693 11.447 1.00 85.31 102 LYS A O 1
ATOM 812 N N . ARG A 1 103 ? 11.060 -18.919 10.889 1.00 85.56 103 ARG A N 1
ATOM 813 C CA . ARG A 1 103 ? 11.269 -19.948 9.856 1.00 85.56 103 ARG A CA 1
ATOM 814 C C . ARG A 1 103 ? 12.072 -19.426 8.669 1.00 85.56 103 ARG A C 1
ATOM 816 O O . ARG A 1 103 ? 12.902 -20.157 8.147 1.00 85.56 103 ARG A O 1
ATOM 823 N N . GLU A 1 104 ? 11.861 -18.173 8.284 1.00 82.25 104 GLU A N 1
ATOM 824 C CA . GLU A 1 104 ? 12.584 -17.523 7.186 1.00 82.25 104 GLU A CA 1
ATOM 825 C C . GLU A 1 104 ? 13.994 -17.044 7.577 1.00 82.25 104 GLU A C 1
ATOM 827 O O . GLU A 1 104 ? 14.697 -16.472 6.749 1.00 82.25 104 GLU A O 1
ATOM 832 N N . GLY A 1 105 ? 14.418 -17.221 8.837 1.00 80.50 105 GLY A N 1
ATOM 833 C CA . GLY A 1 105 ? 15.710 -16.724 9.332 1.00 80.50 105 GLY A CA 1
ATOM 834 C C . GLY A 1 105 ? 15.792 -15.194 9.439 1.00 80.50 105 GLY A C 1
ATOM 835 O O . GLY A 1 105 ? 16.856 -14.638 9.693 1.00 80.50 105 GLY A O 1
ATOM 836 N N . ARG A 1 106 ? 14.661 -14.503 9.278 1.00 78.25 106 ARG A N 1
ATOM 837 C CA . ARG A 1 106 ? 14.536 -13.039 9.225 1.00 78.25 106 ARG A CA 1
ATOM 838 C C . ARG A 1 106 ? 14.228 -12.396 10.571 1.00 78.25 106 ARG A C 1
ATOM 840 O O . ARG A 1 106 ? 14.243 -11.171 10.686 1.00 78.25 106 ARG A O 1
ATOM 847 N N . LEU A 1 107 ? 13.958 -13.204 11.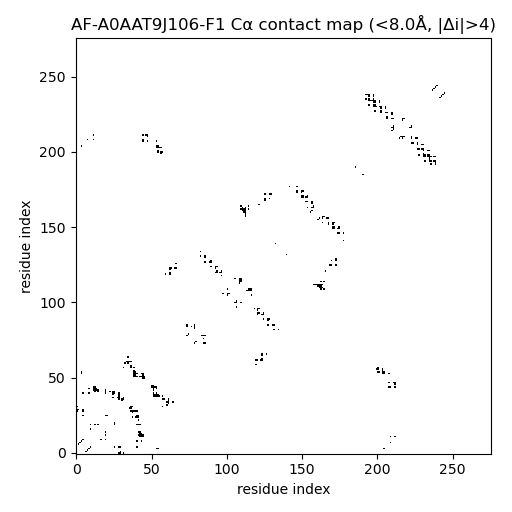595 1.00 75.62 107 LEU A N 1
ATOM 848 C CA . LEU A 1 107 ? 13.604 -12.721 12.928 1.00 75.62 107 LEU A CA 1
ATOM 849 C C . LEU A 1 107 ? 14.693 -11.821 13.528 1.00 75.62 107 LEU A C 1
ATOM 851 O O . LEU A 1 107 ? 14.376 -10.756 14.042 1.00 75.62 107 LEU A O 1
ATOM 855 N N . ALA A 1 108 ? 15.968 -12.205 13.420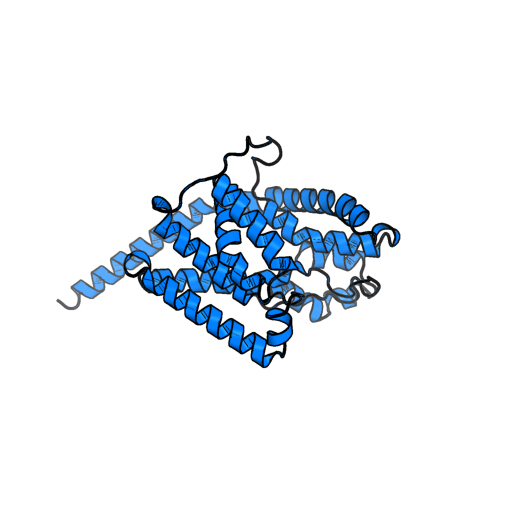 1.00 73.44 108 ALA A N 1
ATOM 856 C CA . ALA A 1 108 ? 17.073 -11.421 13.977 1.00 73.44 108 ALA A CA 1
ATOM 857 C C . ALA A 1 108 ? 17.243 -10.062 13.274 1.00 73.44 108 ALA A C 1
ATOM 859 O O . ALA A 1 108 ? 17.477 -9.060 13.941 1.00 73.44 108 ALA A O 1
ATOM 860 N N . ALA A 1 109 ? 17.064 -10.017 11.950 1.00 70.25 109 ALA A N 1
ATOM 861 C CA . ALA A 1 109 ? 17.092 -8.771 11.184 1.00 70.25 109 ALA A CA 1
ATOM 862 C C . ALA A 1 109 ? 15.886 -7.879 11.517 1.00 70.25 109 ALA A C 1
ATOM 864 O O . ALA A 1 109 ? 16.036 -6.688 11.751 1.00 70.25 109 ALA A O 1
ATOM 865 N N . THR A 1 110 ? 14.692 -8.467 11.632 1.00 68.31 110 THR A N 1
ATOM 866 C CA . THR A 1 110 ? 13.456 -7.722 11.930 1.00 68.31 110 THR A CA 1
ATOM 867 C C . THR A 1 110 ? 13.453 -7.145 13.346 1.00 68.31 110 THR A C 1
ATOM 869 O O . THR A 1 110 ? 12.958 -6.041 13.568 1.00 68.31 110 THR A O 1
ATOM 872 N N . LEU A 1 111 ? 14.004 -7.891 14.307 1.00 66.94 111 LEU A N 1
ATOM 873 C CA . LEU A 1 111 ? 14.185 -7.431 15.680 1.00 66.94 111 LEU A CA 1
ATOM 874 C C . LEU A 1 111 ? 15.437 -6.559 15.843 1.00 66.94 111 LEU A C 1
ATOM 876 O O . LEU A 1 111 ? 15.625 -6.014 16.919 1.00 66.94 111 LEU A O 1
ATOM 880 N N . GLY A 1 112 ? 16.281 -6.416 14.820 1.00 61.53 112 GLY A N 1
ATOM 881 C CA . GLY A 1 112 ? 17.432 -5.517 14.826 1.00 61.53 112 GLY A CA 1
ATOM 882 C C . GLY A 1 112 ? 17.036 -4.051 14.636 1.00 61.53 112 GLY A C 1
ATOM 883 O O . GLY A 1 112 ? 15.856 -3.720 14.589 1.00 61.53 112 GLY A O 1
ATOM 884 N N . VAL A 1 113 ? 18.038 -3.174 14.541 1.00 58.69 113 VAL A N 1
ATOM 885 C CA . VAL A 1 113 ? 17.857 -1.732 14.258 1.00 58.69 113 VAL A CA 1
ATOM 886 C C . VAL A 1 113 ? 17.721 -1.467 12.749 1.00 58.69 113 VAL A C 1
ATOM 888 O O . VAL A 1 113 ? 17.118 -0.486 12.332 1.00 58.69 113 VAL A O 1
ATOM 891 N N . PHE A 1 114 ? 18.257 -2.357 11.907 1.00 52.12 114 PHE A N 1
ATOM 892 C CA . PHE A 1 114 ? 18.125 -2.275 10.452 1.00 52.12 114 PHE A CA 1
ATOM 893 C C . PHE A 1 114 ? 16.936 -3.120 9.994 1.00 52.12 114 PHE A C 1
ATOM 895 O O . PHE A 1 114 ? 17.019 -4.345 9.906 1.00 52.12 114 PHE A O 1
ATOM 902 N N . HIS A 1 115 ? 15.816 -2.450 9.738 1.00 56.12 115 HIS A N 1
ATOM 903 C CA . HIS A 1 115 ? 14.556 -3.075 9.352 1.00 56.12 115 HIS A CA 1
ATOM 904 C C . HIS A 1 115 ? 14.504 -3.287 7.839 1.00 56.12 115 HIS A C 1
ATOM 906 O O . HIS A 1 115 ? 14.256 -2.345 7.094 1.00 56.12 115 HIS A O 1
ATOM 912 N N . ASP A 1 116 ? 14.732 -4.520 7.380 1.00 50.53 116 ASP A N 1
ATOM 913 C CA . ASP A 1 116 ? 14.766 -4.828 5.939 1.00 50.53 116 ASP A CA 1
ATOM 914 C C . ASP A 1 116 ? 13.778 -5.932 5.526 1.00 50.53 116 ASP A C 1
ATOM 916 O O . ASP A 1 116 ? 14.002 -6.705 4.596 1.00 50.53 116 ASP A O 1
ATOM 920 N N . VAL A 1 117 ? 12.658 -6.058 6.252 1.00 53.22 117 VAL A N 1
ATOM 921 C CA . VAL A 1 117 ? 11.647 -7.085 5.958 1.00 53.22 117 VAL A CA 1
ATOM 922 C C . VAL A 1 117 ? 10.238 -6.502 5.997 1.00 53.22 117 VAL A C 1
ATOM 924 O O . VAL A 1 117 ? 9.615 -6.335 7.054 1.00 53.22 117 VAL A O 1
ATOM 927 N N . HIS A 1 118 ? 9.718 -6.265 4.793 1.00 60.22 118 HIS A N 1
ATOM 928 C CA . HIS A 1 118 ? 8.299 -6.085 4.514 1.00 60.22 118 HIS A CA 1
ATOM 929 C C . HIS A 1 118 ? 7.557 -7.383 4.871 1.00 60.22 118 HIS A C 1
ATOM 931 O O . HIS A 1 118 ? 7.374 -8.257 4.028 1.00 60.22 118 HIS A O 1
ATOM 937 N N . SER A 1 119 ? 7.149 -7.546 6.131 1.00 66.94 119 SER A N 1
ATOM 938 C CA . SER A 1 119 ? 6.200 -8.604 6.481 1.00 66.94 119 SER A CA 1
ATOM 939 C C . SER A 1 119 ? 4.790 -8.088 6.236 1.00 66.94 119 SER A C 1
ATOM 941 O O . SER A 1 119 ? 4.339 -7.151 6.896 1.00 66.94 119 SER A O 1
ATOM 943 N N . GLY A 1 120 ? 4.062 -8.714 5.316 1.00 75.06 120 GLY A N 1
ATOM 944 C CA . GLY A 1 120 ? 2.651 -8.390 5.136 1.00 75.06 120 GLY A CA 1
ATOM 945 C C . GLY A 1 120 ? 1.759 -8.851 6.295 1.00 75.06 120 GLY A C 1
ATOM 946 O O . GLY A 1 120 ? 0.656 -8.330 6.443 1.00 75.06 120 GLY A O 1
ATOM 947 N N . GLY A 1 121 ? 2.254 -9.705 7.202 1.00 83.44 121 GLY A N 1
ATOM 948 C CA . GLY A 1 121 ? 1.579 -9.992 8.472 1.00 83.44 121 GLY A CA 1
ATOM 949 C C . GLY A 1 121 ? 1.374 -8.727 9.314 1.00 83.44 121 GLY A C 1
ATOM 950 O O . GLY A 1 121 ? 0.304 -8.525 9.894 1.00 83.44 121 GLY A O 1
ATOM 951 N N . LYS A 1 122 ? 2.345 -7.803 9.282 1.00 87.25 122 LYS A N 1
ATOM 952 C CA . LYS A 1 122 ? 2.254 -6.489 9.940 1.00 87.25 122 LYS A CA 1
ATOM 953 C C . LYS A 1 122 ? 1.078 -5.660 9.409 1.00 87.25 122 LYS A C 1
ATOM 955 O O . LYS A 1 122 ? 0.408 -4.993 10.195 1.00 87.25 122 LYS A O 1
ATOM 960 N N . LEU A 1 123 ? 0.777 -5.733 8.106 1.00 88.56 123 LEU A N 1
ATOM 961 C CA . LEU A 1 123 ? -0.358 -5.017 7.504 1.00 88.56 123 LEU A CA 1
ATOM 962 C C . LEU A 1 123 ? -1.695 -5.490 8.078 1.00 88.56 123 LEU A C 1
ATOM 964 O O . LEU A 1 123 ? -2.574 -4.673 8.351 1.00 88.56 123 LEU A O 1
ATOM 968 N N . ILE A 1 124 ? -1.839 -6.795 8.318 1.00 90.75 124 ILE A N 1
ATOM 969 C CA . ILE A 1 124 ? -3.059 -7.348 8.913 1.00 90.75 124 ILE A CA 1
ATOM 970 C C . ILE A 1 124 ? -3.201 -6.886 10.363 1.00 90.75 124 ILE A C 1
ATOM 972 O O . ILE A 1 124 ? -4.286 -6.482 10.780 1.00 90.75 124 ILE A O 1
ATOM 976 N N . VAL A 1 125 ? -2.109 -6.878 11.127 1.00 92.06 125 VAL A N 1
ATOM 977 C CA . VAL A 1 125 ? -2.119 -6.365 12.503 1.00 92.06 125 VAL A CA 1
ATOM 978 C C . VAL A 1 125 ? -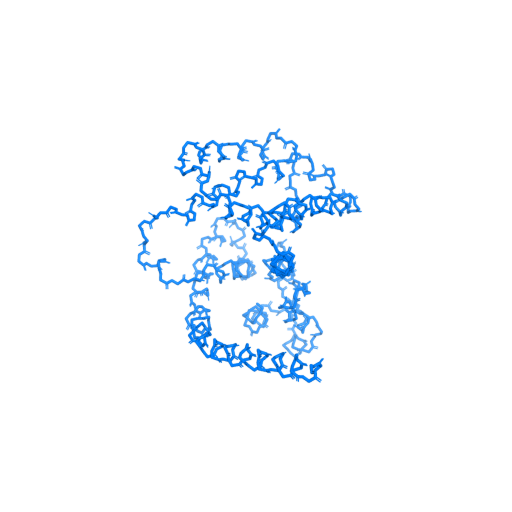2.509 -4.882 12.534 1.00 92.06 125 VAL A C 1
ATOM 980 O O . VAL A 1 125 ? -3.372 -4.495 13.323 1.00 92.06 125 VAL A O 1
ATOM 983 N N . LEU A 1 126 ? -1.958 -4.060 11.634 1.00 92.44 126 LEU A N 1
ATOM 984 C CA . LEU A 1 126 ? -2.334 -2.649 11.481 1.00 92.44 126 LEU A CA 1
ATOM 985 C C . LEU A 1 126 ? -3.819 -2.479 11.118 1.00 92.44 126 LEU A C 1
ATOM 987 O O . LEU A 1 126 ? -4.507 -1.646 11.713 1.00 92.44 126 LEU A O 1
ATOM 991 N N . PHE A 1 127 ? -4.343 -3.300 10.204 1.00 92.62 127 PHE A N 1
ATOM 992 C CA . PHE A 1 127 ? -5.768 -3.327 9.859 1.00 92.62 127 PHE A CA 1
ATOM 993 C C . PHE A 1 127 ? -6.653 -3.658 11.073 1.00 92.62 127 PHE A C 1
ATOM 995 O O . PHE A 1 127 ? -7.679 -3.009 11.311 1.00 92.62 127 PHE A O 1
ATOM 1002 N N . LEU A 1 128 ? -6.251 -4.637 11.886 1.00 94.12 128 LEU A N 1
ATOM 1003 C CA . LEU A 1 128 ? -6.973 -5.018 13.099 1.00 94.12 128 LEU A CA 1
ATOM 1004 C C . LEU A 1 128 ? -6.901 -3.935 14.181 1.00 94.12 128 LEU A C 1
ATOM 1006 O O . LEU A 1 128 ? -7.909 -3.676 14.838 1.00 94.12 128 LEU A O 1
ATOM 1010 N N . PHE A 1 129 ? -5.765 -3.250 14.337 1.00 94.75 129 PHE A N 1
ATOM 1011 C CA . PHE A 1 129 ? -5.670 -2.083 15.215 1.00 94.75 129 PHE A CA 1
ATOM 1012 C C . PHE A 1 129 ? -6.571 -0.941 14.748 1.00 94.75 129 PHE A C 1
ATOM 1014 O O . PHE A 1 129 ? -7.261 -0.349 15.575 1.00 94.75 129 PHE A O 1
ATOM 1021 N N . GLY A 1 130 ? -6.642 -0.668 13.443 1.00 93.62 130 GLY A N 1
ATOM 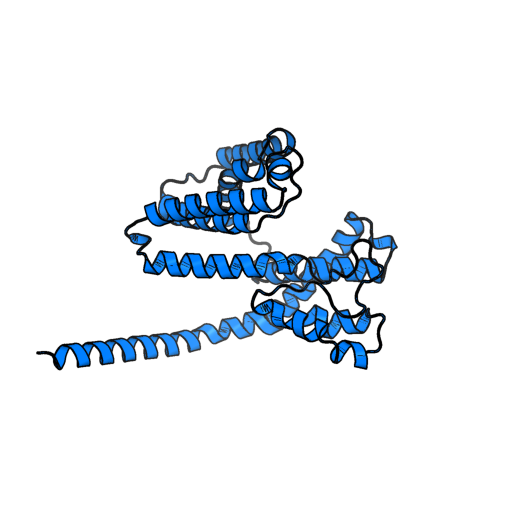1022 C CA . GLY A 1 130 ? -7.598 0.291 12.885 1.00 93.62 130 GLY A CA 1
ATOM 1023 C C . GLY A 1 130 ? -9.051 -0.107 13.170 1.00 93.62 130 GLY A C 1
ATOM 1024 O O . GLY A 1 130 ? -9.861 0.720 13.594 1.00 93.62 130 GLY A O 1
ATOM 1025 N N . THR A 1 131 ? -9.369 -1.397 13.036 1.00 92.19 131 THR A N 1
ATOM 1026 C CA . THR A 1 131 ? -10.685 -1.951 13.387 1.00 92.19 131 THR A CA 1
ATOM 1027 C C . THR A 1 131 ? -10.995 -1.748 14.871 1.00 92.19 131 THR A C 1
ATOM 1029 O O . THR A 1 131 ? -12.078 -1.283 15.224 1.00 92.19 131 THR A O 1
ATOM 1032 N N . LEU A 1 132 ? -10.042 -2.047 15.756 1.00 93.19 132 LEU A N 1
ATOM 1033 C CA . LEU A 1 132 ? -10.179 -1.840 17.194 1.00 93.19 132 LEU A CA 1
ATOM 1034 C C . LEU A 1 132 ? -10.379 -0.353 17.522 1.00 93.19 132 LEU A C 1
ATOM 1036 O O . LEU A 1 132 ? -11.308 0.001 18.250 1.00 93.19 132 LEU A O 1
ATOM 1040 N N . ALA A 1 133 ? -9.568 0.522 16.929 1.00 93.06 133 ALA A N 1
ATOM 1041 C CA . ALA A 1 133 ? -9.668 1.964 17.097 1.00 93.06 133 ALA A CA 1
ATOM 1042 C C . ALA A 1 133 ? -11.044 2.493 16.669 1.00 93.06 133 ALA A C 1
ATOM 1044 O O . ALA A 1 133 ? -11.620 3.325 17.364 1.00 93.06 133 ALA A O 1
ATOM 1045 N N . PHE A 1 134 ? -11.642 1.950 15.603 1.00 91.06 134 PHE A N 1
ATOM 1046 C CA . PHE A 1 134 ? -13.004 2.303 15.195 1.00 91.06 134 PHE A CA 1
ATOM 1047 C C . PHE A 1 134 ? -14.063 1.977 16.265 1.00 91.06 134 PHE A C 1
ATOM 1049 O O . PHE A 1 134 ? -15.003 2.759 16.452 1.00 91.06 134 PHE A O 1
ATOM 1056 N N . TYR A 1 135 ? -13.917 0.863 16.993 1.00 89.94 135 TYR A N 1
ATOM 1057 C CA . TYR A 1 135 ? -14.814 0.496 18.101 1.00 89.94 135 TYR A CA 1
ATOM 1058 C C . TYR A 1 135 ? -14.596 1.335 19.362 1.00 89.94 135 TYR A C 1
ATOM 1060 O O . TYR A 1 135 ? -15.553 1.594 20.095 1.00 89.94 135 TYR A O 1
ATOM 1068 N N . TYR A 1 136 ? -13.357 1.755 19.617 1.00 90.44 136 TYR A N 1
ATOM 1069 C CA . TYR A 1 136 ? -12.981 2.567 20.777 1.00 90.44 136 TYR A CA 1
ATOM 1070 C C . TYR A 1 136 ? -12.859 4.062 20.461 1.00 90.44 136 TYR A C 1
ATOM 1072 O O . TYR A 1 136 ? -12.412 4.828 21.308 1.00 90.44 136 TYR A O 1
ATOM 1080 N N . ARG A 1 137 ? -13.326 4.505 19.286 1.00 91.19 137 ARG A N 1
ATOM 1081 C CA . ARG A 1 137 ? -13.169 5.884 18.795 1.00 91.19 137 ARG A CA 1
ATOM 1082 C C . ARG A 1 137 ? -13.657 6.966 19.758 1.00 91.19 137 ARG A C 1
ATOM 1084 O O . ARG A 1 137 ? -13.115 8.057 19.755 1.00 91.19 137 ARG A O 1
ATOM 1091 N N . ALA A 1 138 ? -14.659 6.664 20.588 1.00 90.12 138 ALA A N 1
ATOM 1092 C CA . ALA A 1 138 ? -15.193 7.601 21.577 1.00 90.12 138 ALA A CA 1
ATOM 1093 C C . ALA A 1 138 ? -14.191 7.936 22.700 1.00 90.12 138 ALA A C 1
ATOM 1095 O O . ALA A 1 138 ? -14.334 8.961 23.354 1.00 90.12 138 ALA A O 1
ATOM 1096 N N . PHE A 1 139 ? -13.192 7.078 22.918 1.00 91.69 139 PHE A N 1
ATOM 1097 C CA . PHE A 1 139 ? -12.170 7.231 23.955 1.00 91.69 139 PHE A CA 1
ATOM 1098 C C . PHE A 1 139 ? -10.822 7.700 23.405 1.00 91.69 139 PHE A C 1
ATOM 1100 O O . PHE A 1 139 ? -9.931 8.013 24.189 1.00 91.69 139 PHE A O 1
ATOM 1107 N N . ILE A 1 140 ? -10.643 7.721 22.081 1.00 92.75 140 ILE A N 1
ATOM 1108 C CA . ILE A 1 140 ? -9.386 8.137 21.459 1.00 92.75 140 ILE A CA 1
ATOM 1109 C C . ILE A 1 140 ? -9.410 9.665 21.339 1.00 92.75 140 ILE A C 1
ATOM 1111 O O . ILE A 1 140 ? -10.214 10.195 20.569 1.00 92.75 140 ILE A O 1
ATOM 1115 N N . PRO A 1 141 ? -8.569 10.394 22.093 1.00 92.88 141 PRO A N 1
ATOM 1116 C CA . PRO A 1 141 ? -8.559 11.848 22.045 1.00 92.88 141 PRO A CA 1
ATOM 1117 C C . PRO A 1 141 ? -8.028 12.335 20.696 1.00 92.88 141 PRO A C 1
ATOM 1119 O O . PRO A 1 141 ? -7.006 11.859 20.211 1.00 92.88 141 PRO A O 1
ATOM 1122 N N . TYR A 1 142 ? -8.681 13.339 20.116 1.00 93.50 142 TYR A N 1
ATOM 1123 C CA . TYR A 1 142 ? -8.148 14.063 18.965 1.00 93.50 142 TYR A CA 1
ATOM 1124 C C . TYR A 1 142 ? -7.208 15.170 19.459 1.00 93.50 142 TYR A C 1
ATOM 1126 O O . TYR A 1 142 ? -7.651 16.262 19.811 1.00 93.50 142 TYR A O 1
ATOM 1134 N N . ASN A 1 143 ? -5.910 14.864 19.568 1.00 94.31 143 ASN A N 1
ATOM 1135 C CA . ASN A 1 143 ? -4.922 15.761 20.173 1.00 94.31 143 ASN A CA 1
ATOM 1136 C C . ASN A 1 143 ? -3.629 15.854 19.339 1.00 94.31 143 ASN A C 1
ATOM 1138 O O . ASN A 1 143 ? -2.951 14.850 19.099 1.00 94.31 143 ASN A O 1
ATOM 1142 N N . ALA A 1 144 ? -3.262 17.081 18.955 1.00 94.25 144 ALA A N 1
ATOM 1143 C CA . ALA A 1 144 ? -2.049 17.384 18.198 1.00 94.25 144 ALA A CA 1
ATOM 1144 C C . ALA A 1 144 ? -0.756 17.060 18.968 1.00 94.25 144 ALA A C 1
ATOM 1146 O O . ALA A 1 144 ? 0.233 16.648 18.370 1.00 94.25 144 ALA A O 1
ATOM 1147 N N . MET A 1 145 ? -0.747 17.196 20.296 1.00 96.56 145 MET A N 1
ATOM 1148 C CA . MET A 1 145 ? 0.405 16.825 21.121 1.00 96.56 145 MET A CA 1
ATOM 1149 C C . MET A 1 145 ? 0.666 15.319 21.051 1.00 96.56 145 MET A C 1
ATOM 1151 O O . MET A 1 145 ? 1.807 14.907 20.871 1.00 96.56 145 MET A O 1
ATOM 1155 N N . LEU A 1 146 ? -0.388 14.498 21.121 1.00 95.44 146 LEU A N 1
ATOM 1156 C CA . LEU A 1 146 ? -0.267 13.050 20.932 1.00 95.44 146 LEU A CA 1
ATOM 1157 C C . LEU A 1 146 ? 0.177 12.700 19.511 1.00 95.44 146 LEU A C 1
ATOM 1159 O O . LEU A 1 146 ? 0.914 11.734 19.337 1.00 95.44 146 LEU A O 1
ATOM 1163 N N . PHE A 1 147 ? -0.222 13.488 18.508 1.00 96.31 147 PHE A N 1
ATOM 1164 C CA . PHE A 1 147 ? 0.241 13.314 17.131 1.00 96.31 147 PHE A CA 1
ATOM 1165 C C . PHE A 1 147 ? 1.751 13.541 17.038 1.00 96.31 147 PHE A C 1
ATOM 1167 O O . PHE A 1 147 ? 2.479 12.645 16.621 1.00 96.31 147 PHE A O 1
ATOM 1174 N N . TRP A 1 148 ? 2.244 14.687 17.508 1.00 97.19 148 TRP A N 1
ATOM 1175 C CA . TRP A 1 148 ? 3.676 14.988 17.470 1.00 97.19 148 TRP A CA 1
ATOM 1176 C C . TRP A 1 148 ? 4.497 14.040 18.346 1.00 97.19 148 TRP A C 1
ATOM 1178 O O . TRP A 1 148 ? 5.569 13.619 17.924 1.00 97.19 148 TRP A O 1
ATOM 1188 N N . ALA A 1 149 ? 3.983 13.634 19.511 1.00 96.94 149 ALA A N 1
ATOM 1189 C CA . ALA A 1 149 ? 4.626 12.629 20.356 1.00 96.94 149 ALA A CA 1
ATOM 1190 C C . ALA A 1 149 ? 4.700 11.259 19.661 1.00 96.94 149 ALA A C 1
ATOM 1192 O O . ALA A 1 149 ? 5.754 10.629 19.668 1.00 96.94 149 ALA A O 1
ATOM 1193 N N . SER A 1 150 ? 3.617 10.823 19.009 1.00 96.38 150 SER A N 1
ATOM 1194 C CA . SER A 1 150 ? 3.582 9.569 18.242 1.00 96.38 150 SER A CA 1
ATOM 1195 C C . SER A 1 150 ? 4.535 9.610 17.050 1.00 96.38 150 SER A C 1
ATOM 1197 O O . SER A 1 150 ? 5.209 8.619 16.772 1.00 96.38 150 SER A O 1
ATOM 1199 N N . LEU A 1 151 ? 4.633 10.754 16.364 1.00 96.25 151 LEU A N 1
ATOM 1200 C CA . LEU A 1 151 ? 5.558 10.951 15.249 1.00 96.25 151 LEU A CA 1
ATOM 1201 C C . LEU A 1 151 ? 7.008 10.931 15.728 1.00 96.25 151 LEU A C 1
ATOM 1203 O O . LEU A 1 151 ? 7.814 10.179 15.189 1.00 96.25 151 LEU A O 1
ATOM 1207 N N . ALA A 1 152 ? 7.328 11.712 16.761 1.00 96.06 152 ALA A N 1
ATOM 1208 C CA . ALA A 1 152 ? 8.664 11.765 17.339 1.00 96.06 152 ALA A CA 1
ATOM 1209 C C . ALA A 1 152 ? 9.103 10.387 17.844 1.00 96.06 152 ALA A C 1
ATOM 1211 O O . ALA A 1 152 ? 10.211 9.954 17.540 1.00 96.06 152 ALA A O 1
ATOM 1212 N N . PHE A 1 153 ? 8.215 9.667 18.537 1.00 95.69 153 PHE A N 1
ATOM 1213 C CA . PHE A 1 153 ? 8.472 8.296 18.964 1.00 95.69 153 PHE A CA 1
ATOM 1214 C C . PHE A 1 153 ? 8.690 7.361 17.774 1.00 95.69 153 PHE A C 1
ATOM 1216 O O . PHE A 1 153 ? 9.626 6.574 17.805 1.00 95.69 153 PHE A O 1
ATOM 1223 N N . SER A 1 154 ? 7.882 7.460 16.714 1.00 93.12 154 SER A N 1
ATOM 1224 C CA . SER A 1 154 ? 8.021 6.585 15.542 1.00 93.12 154 SER A CA 1
ATOM 1225 C C . SER A 1 154 ? 9.340 6.799 14.809 1.00 93.12 154 SER A C 1
ATOM 1227 O O . SER A 1 154 ? 10.016 5.834 14.458 1.00 93.12 154 SER A O 1
ATOM 1229 N N . VAL A 1 155 ? 9.741 8.061 14.635 1.00 92.12 155 VAL A N 1
ATOM 1230 C CA . VAL A 1 155 ? 11.038 8.416 14.054 1.00 92.12 155 VAL A CA 1
ATOM 1231 C C . VAL A 1 155 ? 12.162 7.918 14.958 1.00 92.12 155 VAL A C 1
ATOM 1233 O O . VAL A 1 155 ? 13.010 7.165 14.500 1.00 92.12 155 VAL A O 1
ATOM 1236 N N . PHE A 1 156 ? 12.146 8.267 16.247 1.00 92.62 156 PHE A N 1
ATOM 1237 C CA . PHE A 1 156 ? 13.185 7.863 17.196 1.00 92.62 156 PHE A CA 1
ATOM 1238 C C . PHE A 1 156 ? 13.333 6.341 17.294 1.00 92.62 156 PHE A C 1
ATOM 1240 O O . PHE A 1 156 ? 14.442 5.828 17.167 1.00 92.62 156 PHE A O 1
ATOM 1247 N N . ALA A 1 157 ? 12.225 5.618 17.477 1.00 90.56 157 ALA A N 1
ATOM 1248 C CA . ALA A 1 157 ? 12.227 4.166 17.593 1.00 90.56 157 ALA A CA 1
ATOM 1249 C C . ALA A 1 157 ? 12.868 3.520 16.362 1.00 90.56 157 ALA A C 1
ATOM 1251 O O . ALA A 1 157 ? 13.733 2.670 16.532 1.00 90.56 157 ALA A O 1
ATOM 1252 N N . SER A 1 158 ? 12.526 3.986 15.155 1.00 86.38 158 SER A N 1
ATOM 1253 C CA . SER A 1 158 ? 13.058 3.445 13.893 1.00 86.38 158 SER A CA 1
ATOM 1254 C C . SER A 1 158 ? 14.579 3.577 13.751 1.00 86.38 158 SER A C 1
ATOM 1256 O O . SER A 1 158 ? 15.181 2.820 13.000 1.00 86.38 158 SER A O 1
ATOM 1258 N N . TYR A 1 159 ? 15.207 4.527 14.454 1.00 85.25 159 TYR A N 1
ATOM 1259 C CA . TYR A 1 159 ? 16.664 4.708 14.442 1.00 85.25 159 TYR A CA 1
ATOM 1260 C C . TYR A 1 159 ? 17.373 4.093 15.653 1.00 85.25 159 TYR A C 1
ATOM 1262 O O . TYR A 1 159 ? 18.561 3.789 15.568 1.00 85.25 159 TYR A O 1
ATOM 1270 N N . ALA A 1 160 ? 16.688 3.963 16.792 1.00 85.88 160 ALA A N 1
ATOM 1271 C CA . ALA A 1 160 ? 17.334 3.705 18.078 1.00 85.88 160 ALA A CA 1
ATOM 1272 C C . ALA A 1 160 ? 16.921 2.389 18.748 1.00 85.88 160 ALA A C 1
ATOM 1274 O O . ALA A 1 160 ? 17.637 1.920 19.633 1.00 85.88 160 ALA A O 1
ATOM 1275 N N . LEU A 1 161 ? 15.775 1.805 18.382 1.00 85.31 161 LEU A N 1
ATOM 1276 C CA . LEU A 1 161 ? 15.200 0.671 19.098 1.00 85.31 161 LEU A CA 1
ATOM 1277 C C . LEU A 1 161 ? 15.169 -0.599 18.235 1.00 85.31 161 LEU A C 1
ATOM 1279 O O . LEU A 1 161 ? 14.677 -0.572 17.109 1.00 85.31 161 LEU A O 1
ATOM 1283 N N . PRO A 1 162 ? 15.611 -1.742 18.786 1.00 83.38 162 PRO A N 1
ATOM 1284 C CA . PRO A 1 162 ? 15.307 -3.057 18.236 1.00 83.38 162 PRO A CA 1
ATOM 1285 C C . PRO A 1 162 ? 13.791 -3.238 18.053 1.00 83.38 162 PRO A C 1
ATOM 1287 O O . PRO A 1 162 ? 13.007 -2.828 18.912 1.00 83.38 162 PRO A O 1
ATOM 1290 N N . ALA A 1 163 ? 13.373 -3.886 16.962 1.00 80.50 163 ALA A N 1
ATOM 1291 C CA . ALA A 1 163 ? 11.966 -4.197 16.674 1.00 80.50 163 ALA A CA 1
ATOM 1292 C C . ALA A 1 163 ? 11.028 -2.971 16.560 1.00 80.50 163 ALA A C 1
ATOM 1294 O O . ALA A 1 163 ? 9.823 -3.087 16.822 1.00 80.50 163 ALA A O 1
ATOM 1295 N N . ALA A 1 164 ? 11.555 -1.809 16.153 1.00 84.81 164 ALA A N 1
ATOM 1296 C CA . ALA A 1 164 ? 10.786 -0.571 16.033 1.00 84.81 164 ALA A CA 1
ATOM 1297 C C . ALA A 1 164 ? 9.515 -0.722 15.187 1.00 84.81 164 ALA A C 1
ATOM 1299 O O . ALA A 1 164 ? 8.478 -0.172 15.551 1.00 84.81 164 ALA A O 1
ATOM 1300 N N . ASP A 1 165 ? 9.547 -1.527 14.124 1.00 83.12 165 ASP A N 1
ATOM 1301 C CA . ASP A 1 165 ? 8.377 -1.824 13.288 1.00 83.12 165 ASP A CA 1
ATOM 1302 C C . ASP A 1 165 ? 7.141 -2.272 14.085 1.00 83.12 165 ASP A C 1
ATOM 1304 O O . ASP A 1 165 ? 6.020 -1.931 13.717 1.00 83.12 165 ASP A O 1
ATOM 1308 N N . TYR A 1 166 ? 7.321 -3.028 15.176 1.00 87.12 166 TYR A N 1
ATOM 1309 C CA . TYR A 1 166 ? 6.219 -3.472 16.040 1.00 87.12 166 TYR A CA 1
ATOM 1310 C C . TYR A 1 166 ? 5.843 -2.418 17.078 1.00 87.12 166 TYR A C 1
ATOM 1312 O O . TYR A 1 166 ? 4.660 -2.192 17.335 1.00 87.12 166 TYR A O 1
ATOM 1320 N N . LEU A 1 167 ? 6.844 -1.747 17.654 1.00 88.56 167 LEU A N 1
ATOM 1321 C CA . LEU A 1 167 ? 6.639 -0.696 18.655 1.00 88.56 167 LEU A CA 1
ATOM 1322 C C . LEU A 1 167 ? 5.887 0.506 18.074 1.00 88.56 167 LEU A C 1
ATOM 1324 O O . LEU A 1 167 ? 5.113 1.162 18.769 1.00 88.56 167 LEU A O 1
ATOM 1328 N N . THR A 1 168 ? 6.098 0.781 16.790 1.00 91.00 168 THR A N 1
ATOM 1329 C CA . THR A 1 168 ? 5.516 1.927 16.092 1.00 91.00 168 THR A CA 1
ATOM 1330 C C . THR A 1 168 ? 4.139 1.649 15.498 1.00 91.00 168 THR A C 1
ATOM 1332 O O . THR A 1 168 ? 3.467 2.602 15.123 1.00 91.00 168 THR A O 1
ATOM 1335 N N . MET A 1 169 ? 3.638 0.405 15.489 1.00 91.81 169 MET A N 1
ATOM 1336 C CA . MET A 1 169 ? 2.329 0.080 14.894 1.00 91.81 169 MET A CA 1
ATOM 1337 C C . MET A 1 169 ? 1.180 0.909 15.479 1.00 91.81 169 MET A C 1
ATOM 1339 O O . MET A 1 169 ? 0.397 1.498 14.738 1.00 91.81 169 MET A O 1
ATOM 1343 N N . LEU A 1 170 ? 1.078 0.979 16.809 1.00 93.25 170 LEU A N 1
ATOM 1344 C CA . LEU A 1 170 ? 0.033 1.753 17.487 1.00 93.25 170 LEU A CA 1
ATOM 1345 C C . L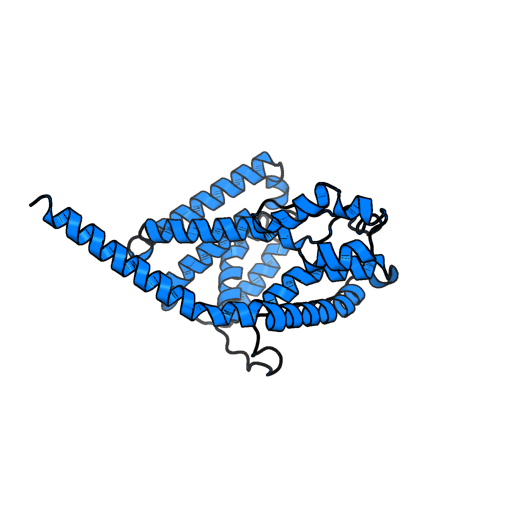EU A 1 170 ? 0.181 3.270 17.250 1.00 93.25 170 LEU A C 1
ATOM 1347 O O . LEU A 1 170 ? -0.803 3.892 16.839 1.00 93.25 170 LEU A O 1
ATOM 1351 N N . PRO A 1 171 ? 1.375 3.872 17.436 1.00 94.69 171 PRO A N 1
ATOM 1352 C CA . PRO A 1 171 ? 1.642 5.248 17.021 1.00 94.69 171 PRO A CA 1
ATOM 1353 C C . PRO A 1 171 ? 1.259 5.532 15.563 1.00 94.69 171 PRO A C 1
ATOM 1355 O O . PRO A 1 171 ? 0.563 6.507 15.300 1.00 94.69 171 PRO A O 1
ATOM 1358 N N . LEU A 1 172 ? 1.636 4.665 14.619 1.00 93.50 172 LEU A N 1
ATOM 1359 C CA . LEU A 1 172 ? 1.329 4.814 13.194 1.00 93.50 172 LEU A CA 1
ATOM 1360 C C . LEU A 1 172 ? -0.175 4.752 12.914 1.00 93.50 172 LEU A C 1
ATOM 1362 O O . LEU A 1 172 ? -0.677 5.535 12.104 1.00 93.50 172 LEU A O 1
ATOM 1366 N N . VAL A 1 173 ? -0.916 3.883 13.606 1.00 95.00 173 VAL A N 1
ATOM 1367 C CA . VAL A 1 173 ? -2.384 3.842 13.519 1.00 95.00 173 VAL A CA 1
ATOM 1368 C C . VAL A 1 173 ? -2.976 5.163 14.003 1.00 95.00 173 VAL A C 1
ATOM 1370 O O . VAL A 1 173 ? -3.816 5.735 13.311 1.00 95.00 173 VAL A O 1
ATOM 1373 N N . TYR A 1 174 ? -2.512 5.699 15.137 1.00 95.38 174 TYR A N 1
ATOM 1374 C CA . TYR A 1 174 ? -2.979 6.996 15.631 1.00 95.38 174 TYR A CA 1
ATOM 1375 C C . TYR A 1 174 ? -2.645 8.139 14.662 1.00 95.38 174 TYR A C 1
ATOM 1377 O O . TYR A 1 174 ? -3.526 8.936 14.351 1.00 95.38 174 TYR A O 1
ATOM 1385 N N . LEU A 1 175 ? -1.417 8.197 14.133 1.00 95.31 175 LEU A N 1
ATOM 1386 C CA . LEU A 1 175 ? -1.005 9.192 13.134 1.00 95.31 175 LEU A CA 1
ATOM 1387 C C . LEU A 1 175 ? -1.901 9.140 11.893 1.00 95.31 175 LEU A C 1
ATOM 1389 O O . LEU A 1 175 ? -2.398 10.171 11.441 1.00 95.31 175 LEU A O 1
ATOM 1393 N N . THR A 1 176 ? -2.152 7.934 11.380 1.00 93.00 176 THR A N 1
ATOM 1394 C CA . THR A 1 176 ? -2.991 7.713 10.196 1.00 93.00 176 THR A CA 1
ATOM 1395 C C . THR A 1 176 ? -4.434 8.146 10.448 1.00 93.00 176 THR A C 1
ATOM 1397 O O . THR A 1 176 ? -5.025 8.832 9.617 1.00 93.00 176 THR A O 1
ATOM 1400 N N . LEU A 1 177 ? -5.003 7.801 11.608 1.00 93.38 177 LEU A N 1
ATOM 1401 C CA . LEU A 1 177 ? -6.361 8.203 11.985 1.00 93.38 177 LEU A CA 1
ATOM 1402 C C . LEU A 1 177 ? -6.474 9.712 12.224 1.00 93.38 177 LEU A C 1
ATOM 1404 O O . LEU A 1 177 ? -7.438 10.324 11.769 1.00 93.38 177 LEU A O 1
ATOM 1408 N N . TYR A 1 178 ? -5.491 10.319 12.894 1.00 94.19 178 TYR A N 1
ATOM 1409 C CA . TYR A 1 178 ? -5.447 11.760 13.129 1.00 94.19 178 TYR A CA 1
ATOM 1410 C C . TYR A 1 178 ? -5.457 12.515 11.797 1.00 94.19 178 TYR A C 1
ATOM 1412 O O . TYR A 1 178 ? -6.319 13.366 11.590 1.00 94.19 178 TYR A O 1
ATOM 1420 N N . LEU A 1 179 ? -4.576 12.152 10.856 1.00 91.50 179 LEU A N 1
ATOM 1421 C CA . LEU A 1 179 ? -4.540 12.754 9.517 1.00 91.50 179 LEU A CA 1
ATOM 1422 C C . LEU A 1 179 ? -5.814 12.459 8.716 1.00 91.50 179 LEU A C 1
ATOM 1424 O O . LEU A 1 179 ? -6.317 13.345 8.036 1.00 91.50 179 LEU A O 1
ATOM 1428 N N . GLY A 1 180 ? -6.363 11.247 8.819 1.00 87.88 180 GLY A N 1
ATOM 1429 C CA . GLY A 1 180 ? -7.573 10.846 8.098 1.00 87.88 180 GLY A CA 1
ATOM 1430 C C . GLY A 1 180 ? -8.845 11.583 8.535 1.00 87.88 180 GLY A C 1
ATOM 1431 O O . GLY A 1 180 ? -9.748 11.768 7.722 1.00 87.88 180 GLY A O 1
ATOM 1432 N N . VAL A 1 181 ? -8.921 12.014 9.799 1.00 88.56 181 VAL A N 1
ATOM 1433 C CA . VAL A 1 181 ? -10.046 12.802 10.343 1.00 88.56 181 VAL A CA 1
ATOM 1434 C C . VAL A 1 181 ?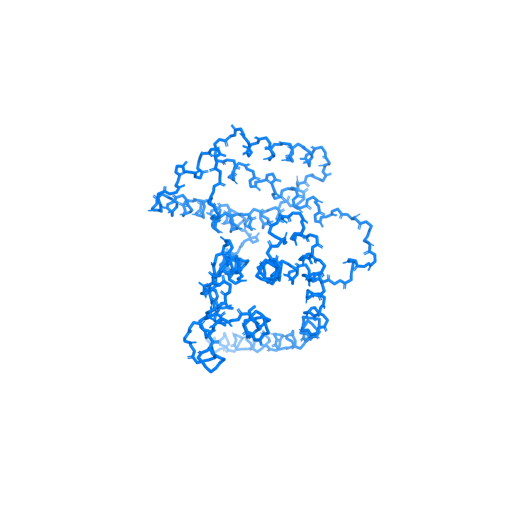 -9.766 14.312 10.291 1.00 88.56 181 VAL A C 1
ATOM 1436 O O . VAL A 1 181 ? -10.696 15.111 10.392 1.00 88.56 181 VAL A O 1
ATOM 1439 N N . THR A 1 182 ? -8.508 14.720 10.095 1.00 88.00 182 THR A N 1
ATOM 1440 C CA . THR A 1 182 ? -8.142 16.133 9.935 1.00 88.00 182 THR A CA 1
ATOM 1441 C C . THR A 1 182 ? -8.772 16.696 8.661 1.00 88.00 182 THR A C 1
ATOM 1443 O O . THR A 1 182 ? -8.505 16.226 7.555 1.00 88.00 182 THR A O 1
ATOM 1446 N N . ASP A 1 183 ? -9.578 17.749 8.802 1.00 79.25 183 ASP A N 1
ATOM 1447 C CA . ASP A 1 183 ? -10.134 18.462 7.652 1.00 79.25 183 ASP A CA 1
ATOM 1448 C C . ASP A 1 183 ? -9.076 19.387 7.036 1.00 79.25 183 ASP A C 1
ATOM 1450 O O . ASP A 1 183 ? -8.957 20.573 7.357 1.00 79.25 183 ASP A O 1
ATOM 1454 N N . PHE A 1 184 ? -8.251 18.833 6.152 1.00 74.31 184 PHE A N 1
ATOM 1455 C CA . PHE A 1 184 ? -7.424 19.652 5.278 1.00 74.31 184 PHE A CA 1
ATOM 1456 C C . PHE A 1 184 ? -8.350 20.376 4.308 1.00 74.31 184 PHE A C 1
ATOM 1458 O O . PHE A 1 184 ? -9.057 19.710 3.551 1.00 74.31 184 PHE A O 1
ATOM 1465 N N . LYS A 1 185 ? -8.320 21.721 4.284 1.00 66.44 185 LYS A N 1
ATOM 1466 C CA . LYS A 1 185 ? -8.994 22.527 3.250 1.00 66.44 185 LYS A CA 1
ATOM 1467 C C . LYS A 1 185 ? -8.644 21.938 1.886 1.00 66.44 185 LYS A C 1
ATOM 1469 O O . LYS A 1 185 ? -7.539 22.141 1.383 1.00 66.44 185 LYS A O 1
ATOM 1474 N N . ARG A 1 186 ? -9.563 21.145 1.331 1.00 61.50 186 ARG A N 1
ATOM 1475 C CA . ARG A 1 186 ? -9.269 20.292 0.183 1.00 61.50 186 ARG A CA 1
ATOM 1476 C C . ARG A 1 186 ? -8.889 21.188 -0.979 1.00 61.50 186 ARG A C 1
ATOM 1478 O O . ARG A 1 186 ? -9.698 21.993 -1.442 1.00 61.50 186 ARG A O 1
ATOM 1485 N N . VAL A 1 187 ? -7.659 21.053 -1.462 1.00 60.72 187 VAL A N 1
ATOM 1486 C CA . VAL A 1 187 ? -7.263 21.694 -2.713 1.00 60.72 187 VAL A CA 1
ATOM 1487 C C . VAL A 1 187 ? -8.194 21.126 -3.783 1.00 60.72 187 VAL A C 1
ATOM 1489 O O . VAL A 1 187 ? -8.283 19.906 -3.928 1.00 60.72 187 VAL A O 1
ATOM 1492 N N . LYS A 1 188 ? -8.933 21.985 -4.497 1.00 56.41 188 LYS A N 1
ATOM 1493 C CA . LYS A 1 188 ? -10.000 21.579 -5.439 1.00 56.41 188 LYS A CA 1
ATOM 1494 C C . LYS A 1 188 ? -9.557 20.507 -6.452 1.00 56.41 188 LYS A C 1
ATOM 1496 O O . LYS A 1 188 ? -10.388 19.737 -6.913 1.00 56.41 188 LYS A O 1
ATOM 1501 N N . PHE A 1 189 ? -8.260 20.440 -6.754 1.00 54.44 189 PHE A N 1
ATOM 1502 C CA . PHE A 1 189 ? -7.641 19.459 -7.649 1.00 54.44 189 PHE A CA 1
ATOM 1503 C C . PHE A 1 189 ? -7.515 18.040 -7.052 1.00 54.44 189 PHE A C 1
ATOM 1505 O O . PHE A 1 189 ? -7.622 17.059 -7.777 1.00 54.44 189 PHE A O 1
ATOM 1512 N N . ILE A 1 190 ? -7.330 17.921 -5.734 1.00 55.72 190 ILE A N 1
ATOM 1513 C CA . ILE A 1 190 ? -7.165 16.643 -5.012 1.00 55.72 190 ILE A CA 1
ATOM 1514 C C . ILE A 1 190 ? -8.511 16.168 -4.436 1.00 55.72 190 ILE A C 1
ATOM 1516 O O . ILE A 1 190 ? -8.759 14.978 -4.289 1.00 55.72 190 ILE A O 1
ATOM 1520 N N . GLY A 1 191 ? -9.423 17.098 -4.138 1.00 49.09 191 GLY A N 1
ATOM 1521 C CA . GLY A 1 191 ? -10.656 16.822 -3.395 1.00 49.09 191 GLY A CA 1
ATOM 1522 C C . GLY A 1 191 ? -11.786 16.096 -4.138 1.00 49.09 191 GLY A C 1
ATOM 1523 O O . GLY A 1 191 ? -12.841 15.918 -3.531 1.00 49.09 191 GLY A O 1
ATOM 1524 N N . LEU A 1 192 ? -11.618 15.712 -5.410 1.00 49.62 192 LEU A N 1
ATOM 1525 C CA . LEU A 1 192 ? -12.715 15.216 -6.262 1.00 49.62 192 LEU A CA 1
ATOM 1526 C C . LEU A 1 192 ? -12.595 13.753 -6.723 1.00 49.62 192 LEU A C 1
ATOM 1528 O O . LEU A 1 192 ? -13.542 13.256 -7.337 1.00 49.62 192 LEU A O 1
ATOM 1532 N N . ALA A 1 193 ? -11.495 13.045 -6.454 1.00 56.91 193 ALA A N 1
ATOM 1533 C CA . ALA A 1 193 ? -11.329 11.696 -6.991 1.00 56.91 193 ALA A CA 1
ATOM 1534 C C . ALA A 1 193 ? -10.471 10.775 -6.111 1.00 56.91 193 ALA A C 1
ATOM 1536 O O . ALA A 1 193 ? -9.376 11.147 -5.696 1.00 56.91 193 ALA A O 1
ATOM 1537 N N . ASP A 1 194 ? -10.955 9.547 -5.889 1.00 71.06 194 ASP A N 1
ATOM 1538 C CA . ASP A 1 194 ? -10.271 8.500 -5.116 1.00 71.06 194 ASP A CA 1
ATOM 1539 C C . ASP A 1 194 ? -9.132 7.838 -5.940 1.00 71.06 194 ASP A C 1
ATOM 1541 O O . ASP A 1 194 ? -8.922 6.633 -5.864 1.00 71.06 194 ASP A O 1
ATOM 1545 N N . PHE A 1 195 ? -8.378 8.595 -6.753 1.00 79.06 195 PHE A N 1
ATOM 1546 C CA . PHE A 1 195 ? -7.325 8.037 -7.626 1.00 79.06 195 PHE A CA 1
ATOM 1547 C C . PHE A 1 195 ? -5.997 7.741 -6.907 1.00 79.06 195 PHE A C 1
ATOM 1549 O O . PHE A 1 195 ? -5.022 7.346 -7.549 1.00 79.06 195 PHE A O 1
ATOM 1556 N N . SER A 1 196 ? -5.921 7.934 -5.586 1.00 84.69 196 SER A N 1
ATOM 1557 C CA . SER A 1 196 ? -4.712 7.673 -4.788 1.00 84.69 196 SER A CA 1
ATOM 1558 C C . SER A 1 196 ? -4.247 6.220 -4.894 1.00 84.69 196 SER A C 1
ATOM 1560 O O . SER A 1 196 ? -3.045 5.964 -4.956 1.00 84.69 196 SER A O 1
ATOM 1562 N N . TYR A 1 197 ? -5.190 5.280 -4.992 1.00 84.62 197 TYR A N 1
ATOM 1563 C CA . TYR A 1 197 ? -4.887 3.870 -5.218 1.00 84.62 197 TYR A CA 1
ATOM 1564 C C . TYR A 1 197 ? -4.237 3.636 -6.589 1.00 84.62 197 TYR A C 1
ATOM 1566 O O . TYR A 1 197 ? -3.236 2.930 -6.692 1.00 84.62 197 TYR A O 1
ATOM 1574 N N . GLY A 1 198 ? -4.734 4.304 -7.635 1.00 88.12 198 GLY A N 1
ATOM 1575 C CA . GLY A 1 198 ? -4.114 4.287 -8.960 1.00 88.12 198 GLY A CA 1
ATOM 1576 C C . GLY A 1 198 ? -2.687 4.841 -8.937 1.00 88.12 198 GLY A C 1
ATOM 1577 O O . GLY A 1 198 ? -1.776 4.209 -9.465 1.00 88.12 198 GLY A O 1
ATOM 1578 N N . ILE A 1 199 ? -2.459 5.973 -8.260 1.00 90.25 199 ILE A N 1
ATOM 1579 C CA . ILE A 1 199 ? -1.110 6.546 -8.093 1.00 90.25 199 ILE A CA 1
ATOM 1580 C C . ILE A 1 199 ? -0.164 5.533 -7.452 1.00 90.25 199 ILE A C 1
ATOM 1582 O O . ILE A 1 199 ? 0.941 5.324 -7.955 1.00 90.25 199 ILE A O 1
ATOM 1586 N N . TYR A 1 200 ? -0.606 4.895 -6.366 1.00 89.50 200 TYR A N 1
ATOM 1587 C CA . TYR A 1 200 ? 0.161 3.863 -5.680 1.00 89.50 200 TYR A CA 1
ATOM 1588 C C . TYR A 1 200 ? 0.517 2.713 -6.630 1.00 89.50 200 TYR A C 1
ATOM 1590 O O . TYR A 1 200 ? 1.695 2.404 -6.799 1.00 89.50 200 TYR A O 1
ATOM 1598 N N . LEU A 1 201 ? -0.470 2.141 -7.327 1.00 88.75 201 LEU A N 1
ATOM 1599 C CA . LEU A 1 201 ? -0.262 1.003 -8.225 1.00 88.75 201 LEU A CA 1
ATOM 1600 C C . LEU A 1 201 ? 0.629 1.313 -9.432 1.00 88.75 201 LEU A C 1
ATOM 1602 O O . LEU A 1 201 ? 1.355 0.427 -9.892 1.00 88.75 201 LEU A O 1
ATOM 1606 N N . TYR A 1 202 ? 0.547 2.526 -9.980 1.00 92.38 202 TYR A N 1
ATOM 1607 C CA . TYR A 1 202 ? 1.281 2.905 -11.188 1.00 92.38 202 TYR A CA 1
ATOM 1608 C C . TYR A 1 202 ? 2.660 3.497 -10.912 1.00 92.38 202 TYR A C 1
ATOM 1610 O O . TYR A 1 202 ? 3.498 3.475 -11.812 1.00 92.38 202 TYR A O 1
ATOM 1618 N N . GLY A 1 203 ? 2.916 3.976 -9.690 1.00 93.25 203 GLY A N 1
ATOM 1619 C CA . GLY A 1 203 ? 4.176 4.611 -9.308 1.00 93.25 203 GLY A CA 1
ATOM 1620 C C . GLY A 1 203 ? 5.390 3.788 -9.727 1.00 93.25 203 GLY A C 1
ATOM 1621 O O . GLY A 1 203 ? 6.152 4.224 -10.585 1.00 93.25 203 GLY A O 1
ATOM 1622 N N . TRP A 1 204 ? 5.517 2.562 -9.210 1.00 93.38 204 TRP A N 1
ATOM 1623 C CA . TRP A 1 204 ? 6.668 1.696 -9.505 1.00 93.38 204 TRP A CA 1
ATOM 1624 C C . TRP A 1 204 ? 6.845 1.414 -11.000 1.00 93.38 204 TRP A C 1
ATOM 1626 O O . TRP A 1 204 ? 7.966 1.412 -11.501 1.00 93.38 204 TRP A O 1
ATOM 1636 N N . ILE A 1 205 ? 5.741 1.212 -11.724 1.00 94.38 205 ILE A N 1
ATOM 1637 C CA . ILE A 1 205 ? 5.789 0.911 -13.157 1.00 94.38 205 ILE A CA 1
ATOM 1638 C C . ILE A 1 205 ? 6.429 2.080 -13.916 1.00 94.38 205 ILE A C 1
ATOM 1640 O O . ILE A 1 205 ? 7.313 1.860 -14.740 1.00 94.38 205 ILE A O 1
ATOM 1644 N N . PHE A 1 206 ? 6.028 3.320 -13.620 1.00 95.50 206 PHE A N 1
ATOM 1645 C CA . PHE A 1 206 ? 6.633 4.493 -14.252 1.00 95.50 206 PHE A CA 1
ATOM 1646 C C . PHE A 1 206 ? 8.063 4.747 -13.781 1.00 95.50 206 PHE A C 1
ATOM 1648 O O . PHE A 1 206 ? 8.881 5.187 -14.583 1.00 95.50 206 PHE A O 1
ATOM 1655 N N . GLN A 1 207 ? 8.394 4.436 -12.525 1.00 95.19 207 GLN A N 1
ATOM 1656 C CA . GLN A 1 207 ? 9.775 4.522 -12.046 1.00 95.19 207 GLN A CA 1
ATOM 1657 C C . GLN A 1 207 ? 10.701 3.586 -12.834 1.00 95.19 207 GLN A C 1
ATOM 1659 O O . GLN A 1 207 ? 11.759 4.028 -13.280 1.00 95.19 207 GLN A O 1
ATOM 1664 N N . GLN A 1 208 ? 10.284 2.333 -13.046 1.00 94.94 208 GLN A N 1
ATOM 1665 C CA . GLN A 1 208 ? 11.013 1.343 -13.846 1.00 94.94 208 GLN A CA 1
ATOM 1666 C C . GLN A 1 208 ? 11.074 1.733 -15.324 1.00 94.94 208 GLN A C 1
ATOM 1668 O O . GLN A 1 208 ? 12.148 1.719 -15.916 1.00 94.94 208 GLN A O 1
ATOM 1673 N N . PHE A 1 209 ? 9.946 2.156 -15.897 1.00 94.81 209 PHE A N 1
ATOM 1674 C CA . PHE A 1 209 ? 9.871 2.610 -17.284 1.00 94.81 209 PHE A CA 1
ATOM 1675 C C . PHE A 1 209 ? 10.817 3.782 -17.565 1.00 94.81 209 PHE A C 1
ATOM 1677 O O . PHE A 1 209 ? 11.558 3.763 -18.542 1.00 94.81 209 PHE A O 1
ATOM 1684 N N . LEU A 1 210 ? 10.838 4.790 -16.690 1.00 95.25 210 LEU A N 1
ATOM 1685 C CA . LEU A 1 210 ? 11.723 5.941 -16.854 1.00 95.25 210 LEU A CA 1
ATOM 1686 C C . LEU A 1 210 ? 13.193 5.550 -16.736 1.00 95.25 210 LEU A C 1
ATOM 1688 O O . LEU A 1 210 ? 13.997 6.045 -17.509 1.00 95.25 210 LEU A O 1
ATOM 1692 N N . VAL A 1 211 ? 13.550 4.655 -15.814 1.00 94.75 211 VAL A N 1
ATOM 1693 C CA . VAL A 1 211 ? 14.940 4.191 -15.661 1.00 94.75 211 VAL A CA 1
ATOM 1694 C C . VAL A 1 211 ? 15.419 3.370 -16.857 1.00 94.75 211 VAL A C 1
ATOM 1696 O O . VAL A 1 211 ? 16.606 3.439 -17.190 1.00 94.75 211 VAL A O 1
ATOM 1699 N N . ASP A 1 212 ? 14.510 2.626 -17.481 1.00 93.25 212 ASP A N 1
ATOM 1700 C CA . ASP A 1 212 ? 14.777 1.819 -18.669 1.00 93.25 212 ASP A CA 1
ATOM 1701 C C . ASP A 1 212 ? 15.028 2.711 -19.894 1.00 93.25 212 ASP A C 1
ATOM 1703 O O . ASP A 1 212 ? 16.064 2.608 -20.548 1.00 93.25 212 ASP A O 1
ATOM 1707 N N . VAL A 1 213 ? 14.136 3.680 -20.134 1.00 93.00 213 VAL A N 1
ATOM 1708 C CA . VAL A 1 213 ? 14.216 4.602 -21.281 1.00 93.00 213 VAL A CA 1
ATOM 1709 C C . VAL A 1 213 ? 15.273 5.696 -21.079 1.00 93.00 213 VAL A C 1
ATOM 1711 O O . VAL A 1 213 ? 15.956 6.102 -22.020 1.00 93.00 213 VAL A O 1
ATOM 1714 N N . PHE A 1 214 ? 15.426 6.190 -19.851 1.00 94.19 214 PHE A N 1
ATOM 1715 C CA . PHE A 1 214 ? 16.314 7.289 -19.485 1.00 94.19 214 PHE A CA 1
ATOM 1716 C C . PHE A 1 214 ? 17.253 6.872 -18.342 1.00 94.19 214 PHE A C 1
ATOM 1718 O O . PHE A 1 214 ? 16.990 7.154 -17.173 1.00 94.19 214 PHE A O 1
ATOM 1725 N N . PRO A 1 215 ? 18.428 6.286 -18.637 1.00 90.56 215 PRO A N 1
ATOM 1726 C CA . PRO A 1 215 ? 19.363 5.853 -17.595 1.00 90.56 215 PRO A CA 1
ATOM 1727 C C . PRO A 1 215 ? 19.820 6.969 -16.635 1.00 90.56 215 PRO A C 1
ATOM 1729 O O . PRO A 1 215 ? 20.170 6.697 -15.489 1.00 90.56 215 PRO A O 1
ATOM 1732 N N . TRP A 1 216 ? 19.783 8.238 -17.056 1.00 92.25 216 TRP A N 1
ATOM 1733 C CA . TRP A 1 216 ? 20.079 9.394 -16.199 1.00 92.25 216 TRP A CA 1
ATOM 1734 C C . TRP A 1 216 ? 18.986 9.674 -15.151 1.00 92.25 216 TRP A C 1
ATOM 1736 O O . TRP A 1 216 ? 19.259 10.315 -14.137 1.00 92.25 216 TRP A O 1
ATOM 1746 N N . SER A 1 217 ? 17.767 9.146 -15.320 1.00 92.31 217 SER A N 1
ATOM 1747 C CA . SER A 1 217 ? 16.700 9.236 -14.316 1.00 92.31 217 SER A CA 1
ATOM 1748 C C . SER A 1 217 ? 16.841 8.203 -13.192 1.00 92.31 217 SER A C 1
ATOM 1750 O O . SER A 1 217 ? 15.896 7.999 -12.437 1.00 92.31 217 SER A O 1
ATOM 1752 N N . ARG A 1 218 ? 17.988 7.518 -13.071 1.00 91.75 218 ARG A N 1
ATOM 1753 C CA . ARG A 1 218 ? 18.289 6.596 -11.957 1.00 91.75 218 ARG A CA 1
ATOM 1754 C C . ARG A 1 218 ? 18.477 7.311 -10.621 1.00 91.75 218 ARG A C 1
ATOM 1756 O O . ARG A 1 218 ? 18.334 6.695 -9.570 1.00 91.75 218 ARG A O 1
ATOM 1763 N N . HIS A 1 219 ? 18.776 8.608 -10.641 1.00 93.44 219 HIS A N 1
ATOM 1764 C CA . HIS A 1 219 ? 18.805 9.414 -9.426 1.00 93.44 219 HIS A CA 1
ATOM 1765 C C . HIS A 1 219 ? 17.395 9.522 -8.833 1.00 93.44 219 HIS A C 1
ATOM 1767 O O . HIS A 1 219 ? 16.481 10.010 -9.496 1.00 93.44 219 HIS A O 1
ATOM 1773 N N . TRP A 1 220 ? 17.226 9.096 -7.577 1.00 91.62 220 TRP A N 1
ATOM 1774 C CA . TRP A 1 220 ? 15.913 8.942 -6.934 1.00 91.62 220 TRP A CA 1
ATOM 1775 C C . TRP A 1 220 ? 15.041 10.208 -6.993 1.00 91.62 220 TRP A C 1
ATOM 1777 O O . TRP A 1 220 ? 13.839 10.114 -7.221 1.00 91.62 220 TRP A O 1
ATOM 1787 N N . TYR A 1 221 ? 15.635 11.396 -6.852 1.00 94.50 221 TYR A N 1
ATOM 1788 C CA . TYR A 1 221 ? 14.905 12.666 -6.876 1.00 94.50 221 TYR A CA 1
ATOM 1789 C C . TYR A 1 221 ? 14.409 13.026 -8.284 1.00 94.50 221 TYR A C 1
ATOM 1791 O O . TYR A 1 221 ? 13.273 13.471 -8.431 1.00 94.50 221 TYR A O 1
ATOM 1799 N N . ILE A 1 222 ? 15.214 12.773 -9.325 1.00 95.38 222 ILE A N 1
ATOM 1800 C CA . ILE A 1 222 ? 14.810 12.944 -10.732 1.00 95.38 222 ILE A CA 1
ATOM 1801 C C . ILE A 1 222 ? 13.718 11.934 -11.071 1.00 95.38 222 ILE A C 1
ATOM 1803 O O . ILE A 1 222 ? 12.697 12.285 -11.658 1.00 95.38 222 ILE A O 1
ATOM 1807 N N . ASN A 1 223 ? 13.920 10.683 -10.656 1.00 95.69 223 ASN A N 1
ATOM 1808 C CA . ASN A 1 223 ? 12.972 9.608 -10.878 1.00 95.69 223 ASN A CA 1
ATOM 1809 C C . ASN A 1 223 ? 11.597 9.944 -10.298 1.00 95.69 223 ASN A C 1
ATOM 1811 O O . ASN A 1 223 ? 10.608 9.886 -11.016 1.00 95.69 223 ASN A O 1
ATOM 1815 N N . ILE A 1 224 ? 11.537 10.352 -9.028 1.00 94.25 224 ILE A N 1
ATOM 1816 C CA . ILE A 1 224 ? 10.283 10.735 -8.370 1.00 94.25 224 ILE A CA 1
ATOM 1817 C C . ILE A 1 224 ? 9.661 11.957 -9.050 1.00 94.25 224 ILE A C 1
ATOM 1819 O O . ILE A 1 224 ? 8.456 11.953 -9.300 1.00 94.25 224 ILE A O 1
ATOM 1823 N N . ALA A 1 225 ? 10.461 12.975 -9.387 1.00 96.12 225 ALA A N 1
ATOM 1824 C CA . ALA A 1 225 ? 9.968 14.186 -10.041 1.00 96.12 225 ALA A CA 1
ATOM 1825 C C . ALA A 1 225 ? 9.306 13.905 -11.402 1.00 96.12 225 ALA A C 1
ATOM 1827 O O . ALA A 1 225 ? 8.346 14.583 -11.759 1.00 96.12 225 ALA A O 1
ATOM 1828 N N . LEU A 1 226 ? 9.784 12.898 -12.139 1.00 96.12 226 LEU A N 1
ATOM 1829 C CA . LEU A 1 226 ? 9.228 12.489 -13.432 1.00 96.12 226 LEU A CA 1
ATOM 1830 C C . LEU A 1 226 ? 8.113 11.439 -13.300 1.00 96.12 226 LEU A C 1
ATOM 1832 O O . LEU A 1 226 ? 7.085 11.534 -13.968 1.00 96.12 226 LEU A O 1
ATOM 1836 N N . ALA A 1 227 ? 8.291 10.442 -12.431 1.00 95.50 227 ALA A N 1
ATOM 1837 C CA . ALA A 1 227 ? 7.356 9.334 -12.266 1.00 95.50 227 ALA A CA 1
ATOM 1838 C C . ALA A 1 227 ? 6.060 9.771 -11.580 1.00 95.50 227 ALA A C 1
ATOM 1840 O O . ALA A 1 227 ? 4.991 9.278 -11.932 1.00 95.50 227 ALA A O 1
ATOM 1841 N N . MET A 1 228 ? 6.128 10.698 -10.617 1.00 93.88 228 MET A N 1
ATOM 1842 C CA . MET A 1 228 ? 4.956 11.127 -9.852 1.00 93.88 228 MET A CA 1
ATOM 1843 C C . MET A 1 228 ? 3.891 11.798 -10.738 1.00 93.88 228 MET A C 1
ATOM 1845 O O . MET A 1 228 ? 2.742 11.360 -10.673 1.00 93.88 228 MET A O 1
ATOM 1849 N N . PRO A 1 229 ? 4.210 12.776 -11.613 1.00 94.00 229 PRO A N 1
ATOM 1850 C CA . PRO A 1 229 ? 3.234 13.314 -12.561 1.00 94.00 229 PRO A CA 1
ATOM 1851 C C . PRO A 1 229 ? 2.610 12.242 -13.460 1.00 94.00 229 PRO A C 1
ATOM 1853 O O . PRO A 1 229 ? 1.396 12.243 -13.650 1.00 94.00 229 PRO A O 1
ATOM 1856 N N . LEU A 1 230 ? 3.406 11.294 -13.968 1.00 93.81 230 LEU A N 1
ATOM 1857 C CA . LEU A 1 230 ? 2.903 10.203 -14.811 1.00 93.81 230 LEU A CA 1
ATOM 1858 C C . LEU A 1 230 ? 1.967 9.264 -14.040 1.00 93.81 230 LEU A C 1
ATOM 1860 O O . LEU A 1 230 ? 0.902 8.910 -14.543 1.00 93.81 230 LEU A O 1
ATOM 1864 N N . ALA A 1 231 ? 2.317 8.915 -12.802 1.00 93.81 231 ALA A N 1
ATOM 1865 C CA . ALA A 1 231 ? 1.485 8.095 -11.929 1.00 93.81 231 ALA A CA 1
ATOM 1866 C C . ALA A 1 231 ? 0.168 8.798 -11.562 1.00 93.81 231 ALA A C 1
ATOM 1868 O O . ALA A 1 231 ? -0.880 8.155 -11.556 1.00 93.81 231 ALA A O 1
ATOM 1869 N N . ILE A 1 232 ? 0.197 10.116 -11.320 1.00 91.50 232 ILE A N 1
ATOM 1870 C CA . ILE A 1 232 ? -1.005 10.941 -11.114 1.00 91.50 232 ILE A CA 1
ATOM 1871 C C . ILE A 1 232 ? -1.885 10.917 -12.359 1.00 91.50 232 ILE A C 1
ATOM 1873 O O . ILE A 1 232 ? -3.069 10.610 -12.251 1.00 91.50 232 ILE A O 1
ATOM 1877 N N . LEU A 1 233 ? -1.321 11.180 -13.539 1.00 91.56 233 LEU A N 1
ATOM 1878 C CA . LEU A 1 233 ? -2.074 11.170 -14.793 1.00 91.56 233 LEU A CA 1
ATOM 1879 C C . LEU A 1 233 ? -2.692 9.796 -15.069 1.00 91.56 233 LEU A C 1
ATOM 1881 O O . LEU A 1 233 ? -3.884 9.711 -15.355 1.00 91.56 233 LEU A O 1
ATOM 1885 N N . ALA A 1 234 ? -1.929 8.715 -14.922 1.00 91.31 234 ALA A N 1
ATOM 1886 C CA . ALA A 1 234 ? -2.444 7.361 -15.099 1.00 91.31 234 ALA A CA 1
ATOM 1887 C C . ALA A 1 234 ? -3.516 7.003 -14.062 1.00 91.31 234 ALA A C 1
ATOM 1889 O O . ALA A 1 234 ? -4.538 6.418 -14.416 1.00 91.31 234 ALA A O 1
ATOM 1890 N N . GLY A 1 235 ? -3.327 7.402 -12.800 1.00 90.56 235 GLY A N 1
ATOM 1891 C CA . GLY A 1 235 ? -4.330 7.249 -11.747 1.00 90.56 235 GLY A CA 1
ATOM 1892 C C . GLY A 1 235 ? -5.622 7.997 -12.081 1.00 90.56 235 GLY A C 1
ATOM 1893 O O . GLY A 1 235 ? -6.709 7.439 -11.955 1.00 90.56 235 GLY A O 1
ATOM 1894 N N . MET A 1 236 ? -5.520 9.228 -12.587 1.00 89.00 236 MET A N 1
ATOM 1895 C CA . MET A 1 236 ? -6.672 10.011 -13.040 1.00 89.00 236 MET A CA 1
ATOM 1896 C C . MET A 1 236 ? -7.384 9.346 -14.224 1.00 89.00 236 MET A C 1
ATOM 1898 O O . MET A 1 236 ? -8.611 9.251 -14.216 1.00 89.00 236 MET A O 1
ATOM 1902 N N . ILE A 1 237 ? -6.640 8.858 -15.222 1.00 89.88 237 ILE A N 1
ATOM 1903 C CA . ILE A 1 237 ? -7.202 8.140 -16.378 1.00 89.88 237 ILE A CA 1
ATOM 1904 C C . ILE A 1 237 ? -7.923 6.867 -15.913 1.00 89.88 237 ILE A C 1
ATOM 1906 O O . ILE A 1 237 ? -9.060 6.640 -16.325 1.00 89.88 237 ILE A O 1
ATOM 1910 N N . SER A 1 238 ? -7.318 6.078 -15.017 1.00 89.31 238 SER A N 1
ATOM 1911 C CA . SER A 1 238 ? -7.952 4.893 -14.411 1.00 89.31 238 SER A CA 1
ATOM 1912 C C . SER A 1 238 ? -9.252 5.256 -13.702 1.00 89.31 238 SER A C 1
ATOM 1914 O O . SER A 1 238 ? -10.297 4.641 -13.930 1.00 89.31 238 SER A O 1
ATOM 1916 N N . TRP A 1 239 ? -9.220 6.319 -12.898 1.00 88.25 239 TRP A N 1
ATOM 1917 C CA . TRP A 1 239 ? -10.380 6.760 -12.143 1.00 88.25 239 TRP A CA 1
ATOM 1918 C C . TRP A 1 239 ? -11.542 7.177 -13.041 1.00 88.25 239 TRP A C 1
ATOM 1920 O O . TRP A 1 239 ? -12.657 6.686 -12.882 1.00 88.25 239 TRP A O 1
ATOM 1930 N N . TYR A 1 240 ? -11.306 8.079 -13.994 1.00 87.94 240 TYR A N 1
ATOM 1931 C CA . TYR A 1 240 ? -12.377 8.586 -14.852 1.00 87.94 240 TYR A CA 1
ATOM 1932 C C . TYR A 1 240 ? -12.822 7.575 -15.913 1.00 87.94 240 TYR A C 1
ATOM 1934 O O . TYR A 1 240 ? -13.997 7.578 -16.276 1.00 87.94 240 TYR A O 1
ATOM 1942 N N . GLY A 1 241 ? -11.916 6.717 -16.386 1.00 87.19 241 GLY A N 1
ATOM 1943 C CA . GLY A 1 241 ? -12.195 5.735 -17.432 1.00 87.19 241 GLY A CA 1
ATOM 1944 C C . GLY A 1 241 ? -12.811 4.430 -16.928 1.00 87.19 241 GLY A C 1
ATOM 1945 O O . GLY A 1 241 ? -13.624 3.841 -17.634 1.00 87.19 241 GLY A O 1
ATOM 1946 N N . VAL A 1 242 ? -12.453 3.979 -15.722 1.00 85.62 242 VAL A N 1
ATOM 1947 C CA . VAL A 1 242 ? -12.830 2.647 -15.218 1.00 85.62 242 VAL A CA 1
ATOM 1948 C C . VAL A 1 242 ? -13.544 2.733 -13.874 1.00 85.62 242 VAL A C 1
ATOM 1950 O O . VAL A 1 242 ? -14.683 2.283 -13.748 1.00 85.62 242 VAL A O 1
ATOM 1953 N N . GLU A 1 243 ? -12.913 3.331 -12.864 1.00 84.31 243 GLU A N 1
ATOM 1954 C CA . GLU A 1 243 ? -13.383 3.201 -11.477 1.00 84.31 243 GLU A CA 1
ATOM 1955 C C . GLU A 1 243 ? -14.654 4.010 -11.199 1.00 84.31 243 GLU A C 1
ATOM 1957 O O . GLU A 1 243 ? -15.593 3.505 -10.585 1.00 84.31 243 GLU A O 1
ATOM 1962 N N . LYS A 1 244 ? -14.734 5.254 -11.679 1.00 85.38 244 LYS A N 1
ATOM 1963 C CA . LYS A 1 244 ? -15.912 6.112 -11.507 1.00 85.38 244 LYS A CA 1
ATOM 1964 C C . LYS A 1 244 ? -17.146 5.543 -12.230 1.00 85.38 244 LYS A C 1
ATOM 1966 O O . LYS A 1 244 ? -18.203 5.499 -11.593 1.00 85.38 244 LYS A O 1
ATOM 1971 N N . PRO A 1 245 ? -17.055 5.071 -13.492 1.00 85.81 245 PRO A N 1
ATOM 1972 C CA . PRO A 1 245 ? -18.143 4.328 -14.130 1.00 85.81 245 PRO A CA 1
ATOM 1973 C C . PRO A 1 245 ? -18.513 3.039 -13.388 1.00 85.81 245 PRO A C 1
ATOM 1975 O O . PRO A 1 245 ? -19.690 2.780 -13.166 1.00 85.81 245 PRO A O 1
ATOM 1978 N N . ALA A 1 246 ? -17.540 2.245 -12.933 1.00 85.44 246 ALA A N 1
ATOM 1979 C CA . ALA A 1 246 ? -17.837 1.026 -12.181 1.00 85.44 246 ALA A CA 1
ATOM 1980 C C . ALA A 1 246 ? -18.562 1.331 -10.855 1.00 85.44 246 ALA A C 1
ATOM 1982 O O . ALA A 1 246 ? -19.524 0.658 -10.485 1.00 85.44 246 ALA A O 1
ATOM 1983 N N . LYS A 1 247 ? -18.156 2.398 -10.156 1.00 81.62 247 LYS A N 1
ATOM 1984 C CA . LYS A 1 247 ? -18.769 2.848 -8.899 1.00 81.62 247 LYS A CA 1
ATOM 1985 C C . LYS A 1 247 ? -20.207 3.334 -9.093 1.00 81.62 247 LYS A C 1
ATOM 1987 O O . LYS A 1 247 ? -21.023 3.149 -8.189 1.00 81.62 247 LYS A O 1
ATOM 1992 N N . SER A 1 248 ? -20.553 3.911 -10.247 1.00 84.56 248 SER A N 1
ATOM 1993 C CA . SER A 1 248 ? -21.931 4.343 -10.532 1.00 84.56 248 SER A CA 1
ATOM 1994 C C . SER A 1 248 ? -22.902 3.174 -10.738 1.00 84.56 248 SER A C 1
ATOM 1996 O O . SER A 1 248 ? -24.108 3.369 -10.611 1.00 84.56 248 SER A O 1
ATOM 1998 N N . LEU A 1 249 ? -22.399 1.953 -10.959 1.00 85.56 249 LEU A N 1
ATOM 1999 C CA . LEU A 1 249 ? -23.212 0.735 -11.045 1.00 85.56 249 LEU A CA 1
ATOM 2000 C C . LEU A 1 249 ? -23.599 0.157 -9.671 1.00 85.56 249 LEU A C 1
ATOM 2002 O O . LEU A 1 249 ? -24.427 -0.751 -9.592 1.00 85.56 249 LEU A O 1
ATOM 2006 N N . LYS A 1 250 ? -23.051 0.698 -8.574 1.00 80.81 250 LYS A N 1
ATOM 2007 C CA . LYS A 1 250 ? -23.324 0.244 -7.201 1.00 80.81 250 LYS A CA 1
ATOM 2008 C C . LYS A 1 250 ? -24.819 0.162 -6.833 1.00 80.81 250 LYS A C 1
ATOM 2010 O O . LYS A 1 250 ? -25.183 -0.816 -6.183 1.00 80.81 250 LYS A O 1
ATOM 2015 N N . PRO A 1 251 ? -25.706 1.092 -7.247 1.00 85.00 251 PRO A N 1
ATOM 2016 C CA . PRO A 1 251 ? -27.134 0.992 -6.940 1.00 85.00 251 PRO A CA 1
ATOM 2017 C C . PRO A 1 251 ? -27.793 -0.281 -7.491 1.00 85.00 251 PRO A C 1
ATOM 2019 O O . PRO A 1 251 ? -28.660 -0.850 -6.836 1.00 85.00 251 PRO A O 1
ATOM 2022 N N . TYR A 1 252 ? -27.359 -0.782 -8.654 1.00 81.38 252 TYR A N 1
ATOM 2023 C CA . TYR A 1 252 ? -27.908 -2.018 -9.223 1.00 81.38 252 TYR A CA 1
ATOM 2024 C C . TYR A 1 252 ? -27.552 -3.247 -8.382 1.00 81.38 252 TYR A C 1
ATOM 2026 O O . TYR A 1 252 ? -28.376 -4.148 -8.231 1.00 81.38 252 TYR A O 1
ATOM 2034 N N . LEU A 1 253 ? -26.355 -3.266 -7.786 1.00 78.50 253 LEU A N 1
ATOM 2035 C CA . LEU A 1 253 ? -25.946 -4.331 -6.869 1.00 78.50 253 LEU A CA 1
ATOM 2036 C C . LEU A 1 253 ? -26.827 -4.358 -5.616 1.00 78.50 253 LEU A C 1
ATOM 2038 O O . LEU A 1 253 ? -27.195 -5.438 -5.165 1.00 78.50 253 LEU A O 1
ATOM 2042 N N . TRP A 1 254 ? -27.224 -3.192 -5.099 1.00 79.81 254 TRP A N 1
ATOM 2043 C CA . TRP A 1 254 ? -28.081 -3.097 -3.911 1.00 79.81 254 TRP A CA 1
ATOM 2044 C C . TRP A 1 254 ? -29.479 -3.654 -4.176 1.00 79.81 254 TRP A C 1
ATOM 2046 O O . TRP A 1 254 ? -30.010 -4.399 -3.360 1.00 79.81 254 TRP A O 1
ATOM 2056 N N . VAL A 1 255 ? -30.041 -3.388 -5.357 1.00 81.31 255 VAL A N 1
ATOM 2057 C CA . VAL A 1 255 ? -31.335 -3.961 -5.762 1.00 81.31 255 VAL A CA 1
ATOM 2058 C C . VAL A 1 255 ? -31.271 -5.491 -5.839 1.00 81.31 255 VAL A C 1
ATOM 2060 O O . VAL A 1 255 ? -32.220 -6.177 -5.457 1.00 81.31 255 VAL A O 1
ATOM 2063 N N . ILE A 1 256 ? -30.162 -6.046 -6.335 1.00 79.81 256 ILE A N 1
ATOM 2064 C CA . ILE A 1 256 ? -29.954 -7.500 -6.396 1.00 79.81 256 ILE A CA 1
ATOM 2065 C C . ILE A 1 256 ? -29.797 -8.078 -4.983 1.00 79.81 256 ILE A C 1
ATOM 2067 O O . ILE A 1 256 ? -30.409 -9.099 -4.674 1.00 79.81 256 ILE A O 1
ATOM 2071 N N . GLU A 1 257 ? -29.028 -7.415 -4.120 1.00 81.00 257 GLU A N 1
ATOM 2072 C CA . GLU A 1 257 ? -28.813 -7.814 -2.727 1.00 81.00 257 GLU A CA 1
ATOM 2073 C C . GLU A 1 257 ? -30.124 -7.815 -1.926 1.00 81.00 257 GLU A C 1
ATOM 2075 O O . GLU A 1 257 ? -30.457 -8.817 -1.295 1.00 81.00 257 GLU A O 1
ATOM 2080 N N . GLU A 1 258 ? -30.927 -6.752 -2.017 1.00 81.69 258 GLU A N 1
ATOM 2081 C CA . GLU A 1 258 ? -32.240 -6.668 -1.367 1.00 81.69 258 GLU A CA 1
ATOM 2082 C C . GLU A 1 258 ? -33.200 -7.756 -1.865 1.00 81.69 258 GLU A C 1
ATOM 2084 O O . GLU A 1 258 ? -33.900 -8.405 -1.073 1.00 81.69 258 GLU A O 1
ATOM 2089 N N . LYS A 1 259 ? -33.211 -8.023 -3.177 1.00 77.56 259 LYS A N 1
ATOM 2090 C CA . LYS A 1 259 ? -33.975 -9.140 -3.749 1.00 77.56 259 LYS A CA 1
ATOM 2091 C C . LYS A 1 259 ? -33.500 -10.482 -3.203 1.00 77.56 259 LYS A C 1
ATOM 2093 O O . LYS A 1 259 ? -34.331 -11.318 -2.866 1.00 77.56 259 LYS A O 1
ATOM 2098 N N . TRP A 1 260 ? -32.197 -10.693 -3.065 1.00 77.00 260 TRP A N 1
ATOM 2099 C CA . TRP A 1 260 ? -31.650 -11.951 -2.562 1.00 77.00 260 TRP A CA 1
ATOM 2100 C C . TRP A 1 260 ? -31.933 -12.155 -1.067 1.00 77.00 260 TRP A C 1
ATOM 2102 O O . TRP A 1 260 ? -32.376 -13.232 -0.662 1.00 77.00 260 TRP A O 1
ATOM 2112 N N . ILE A 1 261 ? -31.773 -11.109 -0.249 1.00 80.38 261 ILE A N 1
ATOM 2113 C CA . ILE A 1 261 ? -32.099 -11.125 1.185 1.00 80.38 261 ILE A CA 1
ATOM 2114 C C . ILE A 1 261 ? -33.594 -11.389 1.393 1.00 80.38 261 ILE A C 1
ATOM 2116 O O . ILE A 1 261 ? -33.961 -12.224 2.222 1.00 80.38 261 ILE A O 1
ATOM 2120 N N . SER A 1 262 ? -34.466 -10.726 0.627 1.00 78.69 262 SER A N 1
ATOM 2121 C CA . SER A 1 262 ? -35.915 -10.943 0.719 1.00 78.69 262 SER A CA 1
ATOM 2122 C C . SER A 1 262 ? -36.332 -12.346 0.261 1.00 78.69 262 SER A C 1
ATOM 2124 O O . SER A 1 262 ? -37.201 -12.952 0.893 1.00 78.69 262 SER A O 1
ATOM 2126 N N . LEU A 1 263 ? -35.686 -12.910 -0.766 1.00 77.06 263 LEU A N 1
ATOM 2127 C CA . LEU A 1 263 ? -35.908 -14.295 -1.195 1.00 77.06 263 LEU A CA 1
ATOM 2128 C C . LEU A 1 263 ? -35.489 -15.293 -0.107 1.00 77.06 263 LEU A C 1
ATOM 2130 O O . LEU A 1 263 ? -36.253 -16.191 0.245 1.00 77.06 263 LEU A O 1
ATOM 2134 N N . LYS A 1 264 ? -34.303 -15.093 0.480 1.00 75.31 264 LYS A N 1
ATOM 2135 C CA . LYS A 1 264 ? -33.783 -15.912 1.580 1.00 75.31 264 LYS A CA 1
ATOM 2136 C C . LYS A 1 264 ? -34.718 -15.857 2.790 1.00 75.31 264 LYS A C 1
ATOM 2138 O O . LYS A 1 264 ? -35.105 -16.899 3.308 1.00 75.31 264 LYS A O 1
ATOM 2143 N N . ALA A 1 265 ? -35.163 -14.667 3.194 1.00 75.62 265 ALA A N 1
ATOM 2144 C CA . ALA A 1 265 ? -36.106 -14.500 4.301 1.00 75.62 265 ALA A CA 1
ATOM 2145 C C . ALA A 1 265 ? -37.444 -15.233 4.068 1.00 75.62 265 ALA A C 1
ATOM 2147 O O . ALA A 1 265 ? -38.021 -15.766 5.014 1.00 75.62 265 ALA A O 1
ATOM 2148 N N . ARG A 1 266 ? -37.927 -15.299 2.818 1.00 74.56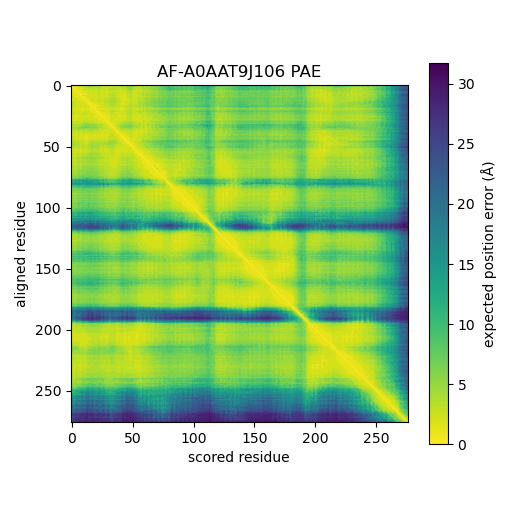 266 ARG A N 1
ATOM 2149 C CA . ARG A 1 266 ? -39.137 -16.059 2.450 1.00 74.56 266 ARG A CA 1
ATOM 2150 C C . ARG A 1 266 ? -38.927 -17.574 2.511 1.00 74.56 266 ARG A C 1
ATOM 2152 O O . ARG A 1 266 ? -39.803 -18.266 3.022 1.00 74.56 266 ARG A O 1
ATOM 2159 N N . LEU A 1 267 ? -37.777 -18.072 2.053 1.00 70.62 267 LEU A N 1
ATOM 2160 C CA . LEU A 1 267 ? -37.423 -19.500 2.097 1.00 70.62 267 LEU A CA 1
ATOM 2161 C C . LEU A 1 267 ? -37.257 -20.019 3.537 1.00 70.62 267 LEU A C 1
ATOM 2163 O O . LEU A 1 267 ? -37.767 -21.081 3.875 1.00 70.62 267 LEU A O 1
ATOM 2167 N N . PHE A 1 268 ? -36.629 -19.241 4.424 1.00 63.34 268 PHE A N 1
ATOM 2168 C CA . PHE A 1 268 ? -36.499 -19.621 5.840 1.00 63.34 268 PHE A CA 1
ATOM 2169 C C . PHE A 1 268 ? -37.822 -19.527 6.619 1.00 63.34 268 PHE A C 1
ATOM 2171 O O . PHE A 1 268 ? -38.036 -20.287 7.559 1.00 63.34 268 PHE A O 1
ATOM 2178 N N . LYS A 1 269 ? -38.746 -18.637 6.223 1.00 61.38 269 LYS A N 1
ATOM 2179 C CA . LYS A 1 269 ? -40.107 -18.606 6.790 1.00 61.38 269 LYS A CA 1
ATOM 2180 C C . LYS A 1 269 ? -40.959 -19.805 6.373 1.00 61.38 269 LYS A C 1
ATOM 2182 O O . LYS A 1 269 ? -41.827 -20.206 7.136 1.00 61.38 269 LYS A O 1
ATOM 2187 N N . THR A 1 270 ? -40.740 -20.349 5.178 1.00 57.34 270 THR A N 1
ATOM 2188 C CA . THR A 1 270 ? -41.506 -21.499 4.672 1.00 57.34 270 THR A CA 1
ATOM 2189 C C . THR A 1 270 ? -41.013 -22.828 5.239 1.00 57.34 270 THR A C 1
ATOM 2191 O O . THR A 1 270 ? -41.845 -23.698 5.460 1.00 57.34 270 THR A O 1
ATOM 2194 N N . SER A 1 271 ? -39.722 -22.978 5.571 1.00 53.00 271 SER A N 1
ATOM 2195 C CA . SER A 1 271 ? -39.248 -24.188 6.268 1.00 53.00 271 SER A CA 1
ATOM 2196 C C . SER A 1 271 ? -39.706 -24.240 7.731 1.00 53.00 271 SER A C 1
ATOM 2198 O O . SER A 1 271 ? -40.114 -25.290 8.200 1.00 53.00 271 SER A O 1
ATOM 2200 N N . ALA A 1 272 ? -39.735 -23.104 8.439 1.00 52.50 272 ALA A N 1
ATOM 2201 C CA . ALA A 1 272 ? -40.203 -23.049 9.830 1.00 52.50 272 ALA A CA 1
ATOM 2202 C C . ALA A 1 272 ? -41.717 -23.297 9.998 1.00 52.50 272 ALA A C 1
ATOM 2204 O O . ALA A 1 272 ? -42.158 -23.606 11.098 1.00 52.50 272 ALA A O 1
ATOM 2205 N N . ALA A 1 273 ? -42.505 -23.142 8.929 1.00 53.09 273 ALA A N 1
ATOM 2206 C CA . ALA A 1 273 ? -43.944 -23.417 8.915 1.00 53.09 273 ALA A CA 1
ATOM 2207 C C . ALA A 1 273 ? -44.291 -24.839 8.430 1.00 53.09 273 ALA A C 1
ATOM 2209 O O . ALA A 1 273 ? -45.452 -25.225 8.483 1.00 53.09 273 ALA A O 1
ATOM 2210 N N . ALA A 1 274 ? -43.312 -25.593 7.919 1.00 51.84 274 ALA A N 1
ATOM 2211 C CA . ALA A 1 274 ? -43.487 -26.986 7.501 1.00 51.84 274 ALA A CA 1
ATOM 2212 C C . ALA A 1 274 ? -43.153 -27.993 8.621 1.00 51.84 274 ALA A C 1
ATOM 2214 O O . ALA A 1 274 ? -43.575 -29.142 8.541 1.00 51.84 274 ALA A O 1
ATOM 2215 N N . ASP A 1 275 ? -42.439 -27.547 9.662 1.00 49.12 275 ASP A N 1
ATOM 2216 C CA . ASP A 1 275 ? -42.048 -28.339 10.839 1.00 49.12 275 ASP A CA 1
ATOM 2217 C C . ASP A 1 275 ? -42.979 -28.121 12.060 1.00 49.12 275 ASP A C 1
ATOM 2219 O O . ASP A 1 275 ? -42.671 -28.575 13.165 1.00 49.12 275 ASP A O 1
ATOM 2223 N N . SER A 1 276 ? -44.104 -27.413 11.882 1.00 43.91 276 SER A N 1
ATOM 2224 C CA . SER A 1 276 ? -45.150 -27.163 12.894 1.00 43.91 276 SER A CA 1
ATOM 2225 C C . SER A 1 276 ? -46.472 -27.798 12.496 1.00 43.91 276 SER A C 1
ATOM 2227 O O . SER A 1 276 ? -47.109 -28.428 13.365 1.00 43.91 276 SER A O 1
#

Foldseek 3Di:
DCCLLPPVCVVAAPDPPVCQVPPPLSVQCVCLLVVNDDQAGHRHQCPFPPRRRQFPLSNLNNLVVVLVVVVVVCVVVPCVVCVCVLVVVLVVLVVVQCVVCVVVVNNVVLQALNHDDPDSSLVSSLSSLLVSCVVVVVVLDLDPVLLVVLVVLLVCCSRPGGNSSVVSSNSVSSNCVSVVPDPDVDPPVRPPFPLVVQLSRQQSNQLSSCCSVPVVCPPPVSSCVRSNVVSVVRSVCCTVVPVVVVVVCVVVVVVVVVVVVVVVVVVVVVVVVVVD

Mean predicted aligned error: 8.19 Å

Radius of gyration: 22.97 Å; Cα contacts (8 Å, |Δi|>4): 258; chains: 1; bounding box: 65×51×54 Å